Protein AF-A0A812ZFE6-F1 (afdb_monomer)

Foldseek 3Di:
DVVVVVVVVVVVVLVVQLVVLLVVLLLLLLVLLVVDAVSLQVLLVVLLVLLVVLVDSCNLQSLLSNLLSLLAPNHPCLLPCSSVVSNVVSCVVLPPVRSVVRYDQLVNSLVVNVVSPPRQLQSLLSSLLSCLQVPQDPVDDDPSSQVSQLSSLVRCCVVPVQDAAPQPRHGGDSNFRWHQFNVRDIHGPVSLVVCCPDPPNPVVCQADPVPRPRTNVVSVVVSNVSSVVVNVD

pLDDT: mean 81.56, std 12.81, range [35.5, 97.38]

Secondary structure (DSSP, 8-state):
-HHHHHHHHHHHHHHHHHHHHHHHHHHHHHHHHHH-HHHHHHHHHHHHHHHH-TTSTTHHHHHHHHHHHHTSTT-TTTT-SHHHHHHHHHHHHHHHHHHHTTSPPHHHHHHHHHHT----HHHHHHHHHHHHHHT--TTS--HHHHHHHHHHHHHHHHH-TT-B-TTT-PBP-TT--EEE-TTS-EEEHHHHHHHHHSTT-GGGTTS-TTT-S---HHHHHHHHHHHHHHTT-

Solvent-accessible surface area (backbone atoms only — not comparable to full-atom values): 12668 Å² total; per-residue (Å²): 112,68,69,61,51,53,51,50,52,53,52,52,50,52,52,51,53,29,50,53,46,37,53,50,52,52,52,52,52,56,52,29,68,73,76,38,62,76,50,44,38,53,49,52,54,51,28,50,58,43,31,73,41,63,88,46,75,38,12,52,25,26,26,44,50,31,43,50,45,53,68,38,82,72,31,84,58,80,59,56,58,63,36,58,52,52,39,49,56,50,35,71,71,49,36,69,67,55,36,68,77,47,41,61,51,65,65,60,51,51,50,53,50,61,74,62,53,93,65,60,41,43,57,41,27,35,48,30,50,42,44,47,45,75,56,53,50,91,89,52,80,47,75,64,41,51,56,30,32,36,50,22,19,46,41,40,40,73,78,41,72,88,38,50,22,87,80,81,65,47,63,76,46,57,83,37,54,57,40,43,41,88,76,66,53,59,33,41,49,66,55,50,48,56,53,62,71,36,96,73,28,76,89,43,74,28,34,34,91,86,77,61,45,79,23,62,45,50,51,54,50,52,51,55,49,50,19,66,57,66,44,74,111

Structure (mmCIF, N/CA/C/O backbone):
data_AF-A0A812ZFE6-F1
#
_entry.id   AF-A0A812ZFE6-F1
#
loop_
_atom_site.group_PDB
_atom_site.id
_atom_site.type_symbol
_atom_site.label_atom_id
_atom_site.label_alt_id
_atom_site.label_comp_id
_atom_site.label_asym_id
_atom_site.label_entity_id
_atom_site.label_seq_id
_atom_site.pdbx_PDB_ins_code
_atom_site.Cartn_x
_atom_site.Cartn_y
_atom_site.Cartn_z
_atom_site.occupancy
_atom_site.B_iso_or_equiv
_atom_site.auth_seq_id
_atom_site.auth_comp_id
_atom_site.auth_asym_id
_atom_site.auth_atom_id
_atom_site.pdbx_PDB_model_num
ATOM 1 N N . ALA A 1 1 ? -16.781 -10.440 43.363 1.00 89.75 1 ALA A N 1
ATOM 2 C CA . ALA A 1 1 ? -16.745 -11.269 42.132 1.00 89.75 1 ALA A CA 1
ATOM 3 C C . ALA A 1 1 ? -17.522 -10.651 40.955 1.00 89.75 1 ALA A C 1
ATOM 5 O O . ALA A 1 1 ? -16.945 -10.501 39.883 1.00 89.75 1 ALA A O 1
ATOM 6 N N . GLN A 1 2 ? -18.781 -10.230 41.139 1.00 93.75 2 GLN A N 1
ATOM 7 C CA . GLN A 1 2 ? -19.660 -9.716 40.069 1.00 93.75 2 GLN A CA 1
ATOM 8 C C . GLN A 1 2 ? -19.086 -8.526 39.271 1.00 93.75 2 GLN A C 1
ATOM 10 O O . GLN A 1 2 ? -19.084 -8.557 38.043 1.00 93.75 2 GLN A O 1
ATOM 15 N N . VAL A 1 3 ? -18.500 -7.524 39.941 1.00 93.88 3 VAL A N 1
ATOM 16 C CA . VAL A 1 3 ? -17.874 -6.358 39.274 1.00 93.88 3 VAL A CA 1
ATOM 17 C C . VAL A 1 3 ? -16.697 -6.769 38.375 1.00 93.88 3 VAL A C 1
ATOM 19 O O . VAL A 1 3 ? -16.533 -6.242 37.275 1.00 93.88 3 VAL A O 1
ATOM 22 N N . LEU A 1 4 ? -15.883 -7.741 38.804 1.00 92.62 4 LEU A N 1
ATOM 23 C CA . LEU A 1 4 ? -14.763 -8.253 38.004 1.00 92.62 4 LEU A CA 1
ATOM 24 C C . LEU A 1 4 ? -15.259 -9.020 36.771 1.00 92.62 4 LEU A C 1
ATOM 26 O O . LEU A 1 4 ? -14.698 -8.856 35.687 1.00 92.62 4 LEU A O 1
ATOM 30 N N . MET A 1 5 ? -16.331 -9.805 36.910 1.00 91.81 5 MET A N 1
ATOM 31 C CA . MET A 1 5 ? -16.961 -10.507 35.787 1.00 91.81 5 MET A CA 1
ATOM 32 C C . MET A 1 5 ? -17.551 -9.527 34.765 1.00 91.81 5 MET A C 1
ATOM 34 O O . MET A 1 5 ? -17.271 -9.653 33.574 1.00 91.81 5 MET A O 1
ATOM 38 N N . GLN A 1 6 ? -18.270 -8.495 35.216 1.00 93.12 6 GLN A N 1
ATOM 39 C CA . GLN A 1 6 ? -18.824 -7.455 34.339 1.00 93.12 6 GLN A CA 1
ATOM 40 C C . GLN A 1 6 ? -17.730 -6.680 33.587 1.00 93.12 6 GLN A C 1
ATOM 42 O O . GLN A 1 6 ? -17.861 -6.420 32.387 1.00 93.12 6 GLN A O 1
ATOM 47 N N . ARG A 1 7 ? -16.614 -6.355 34.258 1.00 94.19 7 ARG A N 1
ATOM 48 C CA . ARG A 1 7 ? -15.453 -5.708 33.621 1.00 94.19 7 ARG A CA 1
ATOM 49 C C . ARG A 1 7 ? -14.817 -6.599 32.552 1.00 94.19 7 ARG A C 1
ATOM 51 O O . ARG A 1 7 ? -14.551 -6.114 31.453 1.00 94.19 7 ARG A O 1
ATOM 58 N N . ARG A 1 8 ? -14.621 -7.893 32.836 1.00 94.06 8 ARG A N 1
ATOM 59 C CA . ARG A 1 8 ? -14.079 -8.865 31.867 1.00 94.06 8 ARG A CA 1
ATOM 60 C C . ARG A 1 8 ? -15.002 -9.041 30.660 1.00 94.06 8 ARG A C 1
ATOM 62 O O . ARG A 1 8 ? -14.530 -8.949 29.530 1.00 94.06 8 ARG A O 1
ATOM 69 N N . ALA A 1 9 ? -16.305 -9.208 30.884 1.00 92.00 9 ALA A N 1
ATOM 70 C CA . ALA A 1 9 ? -17.293 -9.322 29.810 1.00 92.00 9 ALA A CA 1
ATOM 71 C C . ALA A 1 9 ? -17.305 -8.072 28.913 1.00 92.00 9 ALA A C 1
ATOM 73 O O . ALA A 1 9 ? -17.241 -8.177 27.689 1.00 92.00 9 ALA A O 1
ATOM 74 N N . SER A 1 10 ? -17.272 -6.880 29.518 1.00 91.62 10 SER A N 1
ATOM 75 C CA . SER A 1 10 ? -17.211 -5.610 28.785 1.00 91.62 10 SER A CA 1
ATOM 76 C C . SER A 1 10 ? -15.937 -5.474 27.943 1.00 91.62 10 SER A C 1
ATOM 78 O O . SER A 1 10 ? -15.984 -4.986 26.814 1.00 91.62 10 SER A O 1
ATOM 80 N N . GLN A 1 11 ? -14.785 -5.905 28.467 1.00 90.19 11 GLN A N 1
ATOM 81 C CA . GLN A 1 11 ? -13.521 -5.897 27.725 1.00 90.19 11 GLN A CA 1
ATOM 82 C C . GLN A 1 11 ? -13.532 -6.886 26.555 1.00 90.19 11 GLN A C 1
ATOM 84 O O . GLN A 1 11 ? -13.097 -6.531 25.458 1.00 90.19 11 GLN A O 1
ATOM 89 N N . LEU A 1 12 ? -14.049 -8.099 26.767 1.00 91.94 12 LEU A N 1
ATOM 90 C CA . LEU A 1 12 ? -14.179 -9.114 25.720 1.00 91.94 12 LEU A CA 1
ATOM 91 C C . LEU A 1 12 ? -15.096 -8.639 24.593 1.00 91.94 12 LEU A C 1
ATOM 93 O O . LEU A 1 12 ? -14.707 -8.707 23.427 1.00 91.94 12 LEU A O 1
ATOM 97 N N . TRP A 1 13 ? -16.257 -8.078 24.936 1.00 91.75 13 TRP A N 1
ATOM 98 C CA . TRP A 1 13 ? -17.186 -7.520 23.956 1.00 91.75 13 TRP A CA 1
ATOM 99 C C . TRP A 1 13 ? -16.537 -6.399 23.138 1.00 91.75 13 TRP A C 1
ATOM 101 O O . TRP A 1 13 ? -16.587 -6.419 21.911 1.00 91.75 13 TRP A O 1
ATOM 111 N N . ARG A 1 14 ? -15.829 -5.462 23.789 1.00 87.81 14 ARG A N 1
ATOM 112 C CA . ARG A 1 14 ? -15.101 -4.394 23.080 1.00 87.81 14 ARG A CA 1
ATOM 113 C C . ARG A 1 14 ? -14.063 -4.952 22.106 1.00 87.81 14 ARG A C 1
ATOM 115 O O . ARG A 1 14 ? -13.984 -4.465 20.982 1.00 87.81 14 ARG A O 1
ATOM 122 N N . ARG A 1 15 ? -13.297 -5.974 22.507 1.00 89.31 15 ARG A N 1
ATOM 123 C CA . ARG A 1 15 ? -12.298 -6.627 21.642 1.00 89.31 15 ARG A CA 1
ATOM 124 C C . ARG A 1 15 ? -12.946 -7.326 20.445 1.00 89.31 15 ARG A C 1
ATOM 126 O O . ARG A 1 15 ? -12.450 -7.198 19.329 1.00 89.31 15 ARG A O 1
ATOM 133 N N . GLN A 1 16 ? -14.060 -8.026 20.652 1.00 91.06 16 GLN A N 1
ATOM 134 C CA . GLN A 1 16 ? -14.795 -8.676 19.563 1.00 91.06 16 GLN A CA 1
ATOM 135 C C . GLN A 1 16 ? -15.385 -7.656 18.585 1.00 91.06 16 GLN A C 1
ATOM 137 O O . GLN A 1 16 ? -15.220 -7.812 17.377 1.00 91.06 16 GLN A O 1
ATOM 142 N N . SER A 1 17 ? -16.006 -6.587 19.089 1.00 88.69 17 SER A N 1
ATOM 143 C CA . SER A 1 17 ? -16.540 -5.503 18.257 1.00 88.69 17 SER A CA 1
ATOM 144 C C . SER A 1 17 ? -15.440 -4.818 17.442 1.00 88.69 17 SER A C 1
ATOM 146 O O . SER A 1 17 ? -15.608 -4.612 16.242 1.00 88.69 17 SER A O 1
ATOM 148 N N . GLN A 1 18 ? -14.280 -4.548 18.054 1.00 88.19 18 GLN A N 1
ATOM 149 C CA . GLN A 1 18 ? -13.100 -4.022 17.357 1.00 88.19 18 GLN A CA 1
ATOM 150 C C . GLN A 1 18 ? -12.630 -4.952 16.240 1.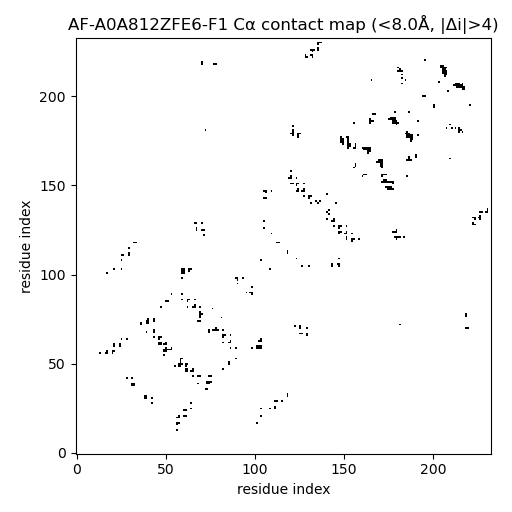00 88.19 18 GLN A C 1
ATOM 152 O O . GLN A 1 18 ? -12.390 -4.501 15.121 1.00 88.19 18 GLN A O 1
ATOM 157 N N . ARG A 1 19 ? -12.521 -6.253 16.528 1.00 90.75 19 ARG A N 1
ATOM 158 C CA . ARG A 1 19 ? -12.090 -7.254 15.550 1.00 90.75 19 ARG A CA 1
ATOM 159 C C . ARG A 1 19 ? -13.042 -7.322 14.356 1.00 90.75 19 ARG A C 1
ATOM 161 O O . ARG A 1 19 ? -12.576 -7.239 13.226 1.00 90.75 19 ARG A O 1
ATOM 168 N N . ARG A 1 20 ? -14.355 -7.396 14.600 1.00 91.06 20 ARG A N 1
ATOM 169 C CA . ARG A 1 20 ? -15.373 -7.435 13.536 1.00 91.06 20 ARG A CA 1
ATOM 170 C C . ARG A 1 20 ? -15.339 -6.183 12.666 1.00 91.06 20 ARG A C 1
ATOM 172 O O . ARG A 1 20 ? -15.368 -6.287 11.446 1.00 91.06 20 ARG A O 1
ATOM 179 N N . ALA A 1 21 ? -15.230 -5.006 13.280 1.00 89.50 21 ALA A N 1
ATOM 180 C CA . ALA A 1 21 ? -15.163 -3.756 12.532 1.00 89.50 21 ALA A CA 1
ATOM 181 C C . ALA A 1 21 ? -13.873 -3.653 11.696 1.00 89.50 21 ALA A C 1
ATOM 183 O O . ALA A 1 21 ? -13.922 -3.253 10.535 1.00 89.50 21 ALA A O 1
ATOM 184 N N . LYS A 1 22 ? -12.730 -4.094 12.243 1.00 91.75 22 LYS A N 1
ATOM 185 C CA . LYS A 1 22 ? -11.466 -4.213 11.498 1.00 91.75 22 LYS A CA 1
ATOM 186 C C . LYS A 1 22 ? -11.610 -5.162 10.302 1.00 91.75 22 LYS A C 1
ATOM 188 O O . LYS A 1 22 ? -11.223 -4.799 9.197 1.00 91.75 22 LYS A O 1
ATOM 193 N N . GLU A 1 23 ? -12.163 -6.356 10.508 1.00 91.75 23 GLU A N 1
ATOM 194 C CA . GLU A 1 23 ? -12.368 -7.356 9.449 1.00 91.75 23 GLU A CA 1
ATOM 195 C C . GLU A 1 23 ? -13.305 -6.842 8.346 1.00 91.75 23 GLU A C 1
ATOM 197 O O . GLU A 1 23 ? -13.012 -7.021 7.162 1.00 91.75 23 GLU A O 1
ATOM 202 N N . HIS A 1 24 ? -14.381 -6.144 8.720 1.00 92.44 24 HIS A N 1
ATOM 203 C CA . HIS A 1 24 ? -15.303 -5.516 7.778 1.00 92.44 24 HIS A CA 1
ATOM 204 C C . HIS A 1 24 ? -14.604 -4.462 6.909 1.00 92.44 24 HIS A C 1
ATOM 206 O O . HIS A 1 24 ? -14.668 -4.542 5.683 1.00 92.44 24 HIS A O 1
ATOM 212 N N . LEU A 1 25 ? -13.873 -3.526 7.525 1.00 92.25 25 LEU A N 1
ATOM 213 C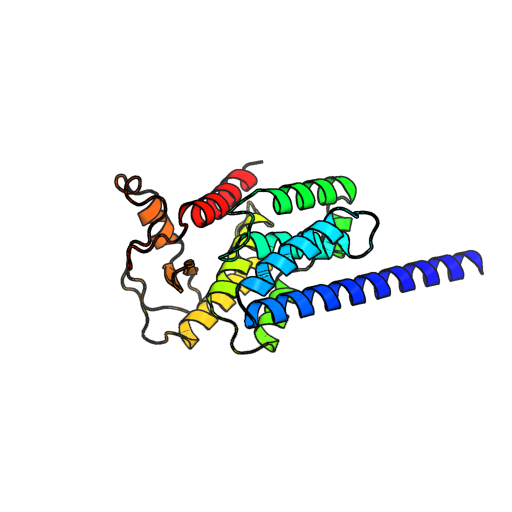 CA . LEU A 1 25 ? -13.165 -2.471 6.795 1.00 92.25 25 LEU A CA 1
ATOM 214 C C . LEU A 1 25 ? -12.086 -3.024 5.858 1.00 92.25 25 LEU A C 1
ATOM 216 O O . LEU A 1 25 ? -11.945 -2.546 4.736 1.00 92.25 25 LEU A O 1
ATOM 220 N N . VAL A 1 26 ? -11.338 -4.043 6.290 1.00 90.44 26 VAL A N 1
ATOM 221 C CA . VAL A 1 26 ? -10.331 -4.697 5.439 1.00 90.44 26 VAL A CA 1
ATOM 222 C C . VAL A 1 26 ? -10.993 -5.390 4.248 1.00 90.44 26 VAL A C 1
ATOM 224 O O . VAL A 1 26 ? -10.520 -5.250 3.124 1.00 90.44 26 VAL A O 1
ATOM 227 N N . SER A 1 27 ? -12.103 -6.097 4.469 1.00 90.31 27 SER A N 1
ATOM 228 C CA . SER A 1 27 ? -12.833 -6.773 3.389 1.00 90.31 27 SER A CA 1
ATOM 229 C C . SER A 1 27 ? -13.384 -5.766 2.380 1.00 90.31 27 SER A C 1
ATOM 231 O O . SER A 1 27 ? -13.224 -5.952 1.175 1.00 90.31 27 SER A O 1
ATOM 233 N N . ARG A 1 28 ? -13.958 -4.657 2.870 1.00 90.19 28 ARG A N 1
ATOM 234 C CA . ARG A 1 28 ? -14.434 -3.554 2.027 1.00 90.19 28 ARG A CA 1
ATOM 235 C C . ARG A 1 28 ? -13.295 -2.935 1.220 1.00 90.19 28 ARG A C 1
ATOM 237 O O . ARG A 1 28 ? -13.440 -2.781 0.014 1.00 90.19 28 ARG A O 1
ATOM 244 N N . TYR A 1 29 ? -12.159 -2.658 1.862 1.00 88.75 29 TYR A N 1
ATOM 245 C CA . TYR A 1 29 ? -10.961 -2.136 1.203 1.00 88.75 29 TYR A CA 1
ATOM 246 C C . TYR A 1 29 ? -10.525 -3.041 0.044 1.00 88.75 29 TYR A C 1
ATOM 248 O O . TYR A 1 29 ? -10.383 -2.569 -1.080 1.00 88.75 29 TYR A O 1
ATOM 256 N N . VAL A 1 30 ? -10.379 -4.348 0.287 1.00 87.69 30 VAL A N 1
ATOM 257 C CA . VAL A 1 30 ? -9.955 -5.317 -0.738 1.00 87.69 30 VAL A CA 1
ATOM 258 C C . VAL A 1 30 ? -10.965 -5.422 -1.884 1.00 87.69 30 VAL A C 1
ATOM 260 O O . VAL A 1 30 ? -10.552 -5.447 -3.041 1.00 87.69 30 VAL A O 1
ATOM 263 N N . ALA A 1 31 ? -12.269 -5.433 -1.591 1.00 87.88 31 ALA A N 1
ATOM 264 C CA . ALA A 1 31 ? -13.310 -5.430 -2.621 1.00 87.88 31 ALA A CA 1
ATOM 265 C C . ALA A 1 31 ? -13.216 -4.181 -3.514 1.00 87.88 31 ALA A C 1
ATOM 267 O O . ALA A 1 31 ? -13.170 -4.289 -4.737 1.00 87.88 31 ALA A O 1
ATOM 268 N N . THR A 1 32 ? -13.052 -3.002 -2.910 1.00 86.38 32 THR A N 1
ATOM 269 C CA . THR A 1 32 ? -12.855 -1.744 -3.639 1.00 86.38 32 THR A CA 1
ATOM 270 C C . THR A 1 32 ? -11.625 -1.773 -4.553 1.00 86.38 32 THR A C 1
ATOM 272 O O . THR A 1 32 ? -11.685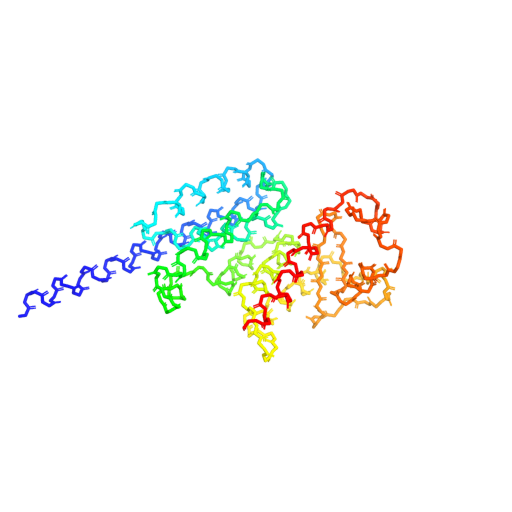 -1.249 -5.667 1.00 86.38 32 THR A O 1
ATOM 275 N N . LEU A 1 33 ? -10.522 -2.413 -4.141 1.00 82.25 33 LEU A N 1
ATOM 276 C CA . LEU A 1 33 ? -9.337 -2.542 -5.002 1.00 82.25 33 LEU A CA 1
ATOM 277 C C . LEU A 1 33 ? -9.615 -3.328 -6.290 1.00 82.25 33 LEU A C 1
ATOM 279 O O . LEU A 1 33 ? -8.973 -3.050 -7.307 1.00 82.25 33 LEU A O 1
ATOM 283 N N . LYS A 1 34 ? -10.551 -4.285 -6.250 1.00 81.56 34 LYS A N 1
ATOM 284 C CA . LYS A 1 34 ? -10.986 -5.046 -7.429 1.00 81.56 34 LYS A CA 1
ATOM 285 C C . LYS A 1 34 ? -11.885 -4.217 -8.347 1.00 81.56 34 LYS A C 1
ATOM 287 O O . LYS A 1 34 ? -11.746 -4.294 -9.560 1.00 81.56 34 LYS A O 1
ATOM 292 N N . GLU A 1 35 ? -12.771 -3.410 -7.768 1.00 81.81 35 GLU A N 1
ATOM 293 C CA . GLU A 1 35 ? -13.796 -2.645 -8.495 1.00 81.81 35 GLU A CA 1
ATOM 294 C C . GLU A 1 35 ? -13.246 -1.422 -9.265 1.00 81.81 35 GLU A C 1
ATOM 296 O O . GLU A 1 35 ? -13.808 -1.041 -10.290 1.00 81.81 35 GLU A O 1
ATOM 301 N N . GLY A 1 36 ? -12.142 -0.797 -8.825 1.00 71.19 36 GLY A N 1
ATOM 302 C CA . GLY A 1 36 ? -11.469 0.283 -9.571 1.00 71.19 36 GLY A CA 1
ATOM 303 C C . GLY A 1 36 ? -11.645 1.706 -9.011 1.00 71.19 36 GLY A C 1
ATOM 304 O O . GLY A 1 36 ? -11.631 1.922 -7.809 1.00 71.19 36 GLY A O 1
ATOM 305 N N . ARG A 1 37 ? -11.662 2.738 -9.875 1.00 60.69 37 ARG A N 1
ATOM 306 C CA . ARG A 1 37 ? -11.432 4.148 -9.461 1.00 60.69 37 ARG A CA 1
ATOM 307 C C . ARG A 1 37 ? -12.562 4.855 -8.687 1.00 60.69 37 ARG A C 1
ATOM 309 O O . ARG A 1 37 ? -12.216 5.512 -7.705 1.00 60.69 37 ARG A O 1
ATOM 316 N N . PRO A 1 38 ? -13.851 4.826 -9.087 1.00 62.16 38 PRO A N 1
ATOM 317 C CA . PRO A 1 38 ? -14.882 5.573 -8.355 1.00 62.16 38 PRO A CA 1
ATOM 318 C C . PRO A 1 38 ? -15.010 5.084 -6.905 1.00 62.16 38 PRO A C 1
ATOM 320 O O . PRO A 1 38 ? -15.080 5.895 -5.981 1.00 62.16 38 PRO A O 1
ATOM 323 N N . SER A 1 39 ? -14.868 3.775 -6.697 1.00 77.69 39 SER A N 1
ATOM 324 C CA . SER A 1 39 ? -14.931 3.144 -5.383 1.00 77.69 39 SER A CA 1
ATOM 325 C C . SER A 1 39 ? -13.757 3.528 -4.467 1.00 77.69 39 SER A C 1
ATOM 327 O O . SER A 1 39 ? -13.954 3.668 -3.261 1.00 77.69 39 SER A O 1
ATOM 329 N N . VAL A 1 40 ? -12.552 3.803 -4.993 1.00 80.62 40 VAL A N 1
ATOM 330 C CA . VAL A 1 40 ? -11.406 4.258 -4.169 1.00 80.62 40 VAL A CA 1
ATOM 331 C C . VAL A 1 40 ? -11.650 5.640 -3.556 1.00 80.62 40 VAL A C 1
ATOM 333 O O . VAL A 1 40 ? -11.301 5.866 -2.397 1.00 80.62 40 VAL A O 1
ATOM 336 N N . ARG A 1 41 ? -12.259 6.578 -4.293 1.00 82.06 41 ARG A N 1
ATOM 337 C CA . ARG A 1 41 ? -12.554 7.923 -3.765 1.00 82.06 41 ARG A CA 1
ATOM 338 C C . ARG A 1 41 ? -13.579 7.863 -2.634 1.00 82.06 41 ARG A C 1
ATOM 340 O O . ARG A 1 41 ? -13.396 8.525 -1.611 1.00 82.06 41 ARG A O 1
ATOM 347 N N . GLU A 1 42 ? -14.631 7.074 -2.823 1.00 87.44 42 GLU A N 1
ATOM 348 C CA . GLU A 1 42 ? -15.674 6.844 -1.819 1.00 87.44 42 GLU A CA 1
ATOM 349 C C . GLU A 1 42 ? -15.097 6.185 -0.567 1.00 87.44 42 GLU A C 1
ATOM 351 O O . GLU A 1 42 ? -15.313 6.675 0.541 1.00 87.44 42 GLU A O 1
ATOM 356 N N . LEU A 1 43 ? -14.266 5.155 -0.747 1.00 88.12 43 LEU A N 1
ATOM 357 C CA . LEU A 1 43 ? -13.560 4.486 0.340 1.00 88.12 43 LEU A CA 1
ATOM 358 C C . LEU A 1 43 ? -12.671 5.457 1.129 1.00 88.12 43 LEU A C 1
ATOM 360 O O . LEU A 1 43 ? -12.710 5.469 2.355 1.00 88.12 43 LEU A O 1
ATOM 364 N N . VAL A 1 44 ? -11.894 6.312 0.458 1.00 87.00 44 VAL A N 1
ATOM 365 C CA . VAL A 1 44 ? -11.060 7.323 1.136 1.00 87.00 44 VAL A CA 1
ATOM 366 C C . VAL A 1 44 ? -11.916 8.289 1.961 1.00 87.00 44 VAL A C 1
ATOM 368 O O . VAL A 1 44 ? -11.556 8.609 3.100 1.00 87.00 44 VAL A O 1
ATOM 371 N N . ALA A 1 45 ? -13.055 8.739 1.426 1.00 89.00 45 ALA A N 1
ATOM 372 C CA . ALA A 1 45 ? -13.978 9.617 2.144 1.00 89.00 45 ALA A CA 1
ATOM 373 C C . ALA A 1 45 ? -14.595 8.920 3.371 1.00 89.00 45 ALA A C 1
ATOM 375 O O . ALA A 1 45 ? -14.643 9.505 4.459 1.00 89.00 45 ALA A O 1
ATOM 376 N N . GLU A 1 46 ? -14.997 7.657 3.225 1.00 91.94 46 GLU A N 1
ATOM 377 C CA . GLU A 1 46 ? -15.526 6.823 4.305 1.00 91.94 46 GLU A CA 1
ATOM 378 C C . GLU A 1 46 ? -14.485 6.617 5.416 1.00 91.94 46 GLU A C 1
ATOM 380 O O . GLU A 1 46 ? -14.735 6.957 6.577 1.00 91.94 46 GLU A O 1
ATOM 385 N N . LEU A 1 47 ? -13.287 6.137 5.065 1.00 91.44 47 LEU A N 1
ATOM 386 C CA . LEU A 1 47 ? -12.191 5.901 6.007 1.00 91.44 47 LEU A CA 1
ATOM 387 C C . LEU A 1 47 ? -11.807 7.183 6.749 1.00 91.44 47 LEU A C 1
ATOM 389 O O . LEU A 1 47 ? -11.599 7.157 7.961 1.00 91.44 47 LEU A O 1
ATOM 393 N N . THR A 1 48 ? -11.784 8.320 6.049 1.00 90.94 48 THR A N 1
ATOM 394 C CA . THR A 1 48 ? -11.545 9.637 6.653 1.00 90.94 48 THR A CA 1
ATOM 395 C C . THR A 1 48 ? -12.624 9.995 7.677 1.00 90.94 48 THR A C 1
ATOM 397 O O . THR A 1 48 ? -12.311 10.456 8.778 1.00 90.94 48 THR A O 1
ATOM 400 N N . SER A 1 49 ? -13.897 9.780 7.338 1.00 93.62 49 SER A N 1
ATOM 401 C CA . SER A 1 49 ? -15.029 10.038 8.235 1.00 93.62 49 SER A CA 1
ATOM 402 C C . SER A 1 49 ? -14.951 9.182 9.504 1.00 93.62 49 SER A C 1
ATOM 404 O O . SER A 1 49 ? -15.133 9.692 10.614 1.00 93.62 49 SER A O 1
ATOM 406 N N . ILE A 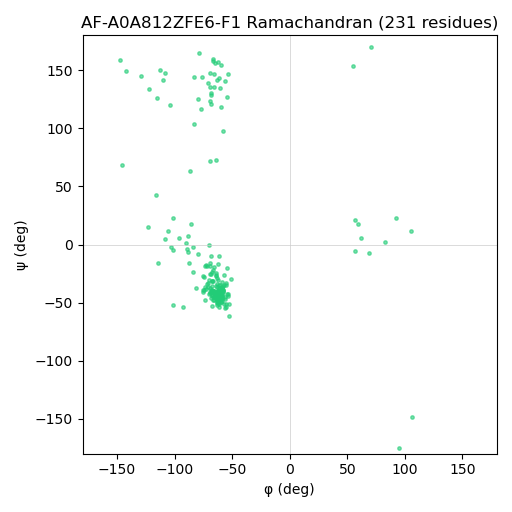1 50 ? -14.608 7.897 9.364 1.00 92.94 50 ILE A N 1
ATOM 407 C CA . ILE A 1 50 ? -14.433 6.971 10.491 1.00 92.94 50 ILE A CA 1
ATOM 408 C C . ILE A 1 50 ? -13.230 7.380 11.350 1.00 92.94 50 ILE A C 1
ATOM 410 O O . ILE A 1 50 ? -13.364 7.504 12.568 1.00 92.94 50 ILE A O 1
ATOM 414 N N . ALA A 1 51 ? -12.082 7.656 10.726 1.00 89.94 51 ALA A N 1
ATOM 415 C CA . ALA A 1 51 ? -10.843 8.048 11.395 1.00 89.94 51 ALA A CA 1
ATOM 416 C C . ALA A 1 51 ? -10.997 9.316 12.251 1.00 89.94 51 ALA A C 1
ATOM 418 O O . ALA A 1 51 ? -10.509 9.369 13.382 1.00 89.94 51 ALA A O 1
ATOM 419 N N . ARG A 1 52 ? -11.730 10.326 11.756 1.00 91.81 52 ARG A N 1
ATOM 420 C CA . ARG A 1 52 ? -12.002 11.573 12.499 1.00 91.81 52 ARG A CA 1
ATOM 421 C C . ARG A 1 52 ? -12.827 11.340 13.767 1.00 91.81 52 ARG A C 1
ATOM 423 O O . ARG A 1 52 ? -12.700 12.082 14.741 1.00 91.81 52 ARG A O 1
ATOM 430 N N . ARG A 1 53 ? -13.642 10.285 13.802 1.00 92.81 53 ARG A N 1
ATOM 431 C CA . ARG A 1 53 ? -14.425 9.888 14.979 1.00 92.81 53 ARG A CA 1
ATOM 432 C C . ARG A 1 53 ? -13.593 8.977 15.885 1.00 92.81 53 ARG A C 1
ATOM 434 O O . ARG A 1 53 ? -13.967 7.838 16.139 1.00 92.81 53 ARG A O 1
ATOM 441 N N . TRP A 1 54 ? -12.491 9.495 16.427 1.00 85.62 54 TRP A N 1
ATOM 442 C CA . TRP A 1 54 ? -11.474 8.740 17.186 1.00 85.62 54 TRP A CA 1
ATOM 443 C C . TRP A 1 54 ? -11.992 7.922 18.386 1.00 85.62 54 TRP A C 1
ATOM 445 O O . TRP A 1 54 ? -11.313 7.003 18.840 1.00 85.62 54 TRP A O 1
ATOM 455 N N . LYS A 1 55 ? -13.183 8.234 18.921 1.00 88.31 55 LYS A N 1
ATOM 456 C CA . LYS A 1 55 ? -13.846 7.438 19.973 1.00 88.31 55 LYS A CA 1
ATOM 457 C C . LYS A 1 55 ? -14.398 6.105 19.458 1.00 88.31 55 LYS A C 1
ATOM 459 O O . LYS A 1 55 ? -14.694 5.224 20.265 1.00 88.31 55 LYS A O 1
ATOM 464 N N . ARG A 1 56 ? -14.576 5.954 18.142 1.00 86.12 56 ARG A N 1
ATOM 465 C CA . ARG A 1 56 ? -15.041 4.705 17.548 1.00 86.12 56 ARG A CA 1
ATOM 466 C C . ARG A 1 56 ? -13.970 3.631 17.663 1.00 86.12 56 ARG A C 1
ATOM 468 O O . ARG A 1 56 ? -12.770 3.887 17.595 1.00 86.12 56 ARG A O 1
ATOM 475 N N . CYS A 1 57 ? -14.432 2.399 17.806 1.00 86.50 57 CYS A N 1
ATOM 476 C CA . CYS A 1 57 ? -13.567 1.245 17.988 1.00 86.50 57 CYS A CA 1
ATOM 477 C C . CYS A 1 57 ? -12.744 0.888 16.731 1.00 86.50 57 CYS A C 1
ATOM 479 O O . CYS A 1 57 ? -11.717 0.226 16.844 1.00 86.50 57 CYS A O 1
ATOM 481 N N . ASP A 1 58 ? -13.157 1.385 15.565 1.00 91.38 58 ASP A N 1
ATOM 482 C CA . ASP A 1 58 ? -12.595 1.126 14.239 1.00 91.38 58 ASP A CA 1
ATOM 483 C C . ASP A 1 58 ? -11.732 2.272 13.687 1.00 91.38 58 ASP A C 1
ATOM 485 O O . ASP A 1 58 ? -11.119 2.114 12.634 1.00 91.38 58 ASP A O 1
ATOM 489 N N . ALA A 1 59 ? -11.607 3.395 14.404 1.00 90.75 59 ALA A N 1
ATOM 490 C CA . ALA A 1 59 ? -10.853 4.563 13.939 1.00 90.75 59 ALA A CA 1
ATOM 491 C C . ALA A 1 59 ? -9.381 4.240 13.619 1.00 90.75 59 ALA A C 1
ATOM 493 O O . ALA A 1 59 ? -8.846 4.709 12.618 1.00 90.75 59 ALA A O 1
ATOM 494 N N . VAL A 1 60 ? -8.733 3.389 14.425 1.00 88.75 60 VAL A N 1
ATOM 495 C CA . VAL A 1 60 ? -7.336 2.970 14.200 1.00 88.75 60 VAL A CA 1
ATOM 496 C C . VAL A 1 60 ? -7.205 2.109 12.944 1.00 88.75 60 VAL A C 1
ATOM 498 O O . VAL A 1 60 ? -6.265 2.282 12.164 1.00 88.75 60 VAL A O 1
ATOM 501 N N . ALA A 1 61 ? -8.158 1.201 12.724 1.00 90.31 61 ALA A N 1
ATOM 502 C CA . ALA A 1 61 ? -8.184 0.379 11.524 1.00 90.31 61 ALA A CA 1
ATOM 503 C C . ALA A 1 61 ? -8.408 1.255 10.285 1.00 90.31 61 ALA A C 1
ATOM 505 O O . ALA A 1 61 ? -7.649 1.149 9.326 1.00 90.31 61 ALA A O 1
ATOM 506 N N . ALA A 1 62 ? -9.362 2.188 10.346 1.00 90.56 62 ALA A N 1
ATOM 507 C CA . ALA A 1 62 ? -9.625 3.128 9.265 1.00 90.56 62 ALA A CA 1
ATOM 508 C C . ALA A 1 62 ? -8.403 3.999 8.937 1.00 90.56 62 ALA A C 1
ATOM 510 O O . ALA A 1 62 ? -8.043 4.126 7.773 1.00 90.56 62 ALA A O 1
ATOM 511 N N . CYS A 1 63 ? -7.705 4.517 9.951 1.00 87.50 63 CYS A N 1
ATOM 512 C CA . CYS A 1 63 ? -6.441 5.234 9.774 1.00 87.50 63 CYS A CA 1
ATOM 513 C C . CYS A 1 63 ? -5.359 4.375 9.109 1.00 87.50 63 CYS A C 1
ATOM 515 O O . CYS A 1 63 ? -4.687 4.839 8.191 1.00 87.50 63 CYS A O 1
ATOM 517 N N . SER A 1 64 ? -5.221 3.114 9.528 1.00 86.94 64 SER A N 1
ATOM 518 C CA . SER A 1 64 ? -4.265 2.180 8.916 1.00 86.94 64 SER A CA 1
ATOM 519 C C . SER A 1 64 ? -4.557 1.989 7.424 1.00 86.94 64 SER A C 1
ATOM 521 O O . SER A 1 64 ? -3.650 2.049 6.602 1.00 86.94 64 SER A O 1
ATOM 523 N N . LEU A 1 65 ? -5.832 1.814 7.067 1.00 87.50 65 LEU A N 1
ATOM 524 C CA . LEU A 1 65 ? -6.271 1.652 5.679 1.00 87.50 65 LEU A CA 1
ATOM 525 C C . LEU A 1 65 ? -6.165 2.942 4.865 1.00 87.50 65 LEU A C 1
ATOM 527 O O . LEU A 1 65 ? -5.874 2.892 3.671 1.00 87.50 65 LEU A O 1
ATOM 531 N N . LEU A 1 66 ? -6.371 4.099 5.4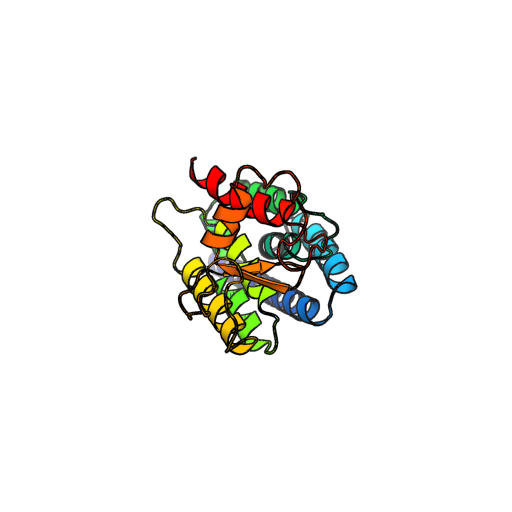93 1.00 85.19 66 LEU A N 1
ATOM 532 C CA . LEU A 1 66 ? -6.240 5.397 4.841 1.00 85.19 66 LEU A CA 1
ATOM 533 C C . LEU A 1 66 ? -4.799 5.617 4.363 1.00 85.19 66 LEU A C 1
ATOM 535 O O . LEU A 1 66 ? -4.605 6.002 3.214 1.00 85.19 66 LEU A O 1
ATOM 539 N N . LEU A 1 67 ? -3.799 5.241 5.172 1.00 80.19 67 LEU A N 1
ATOM 540 C CA . LEU A 1 67 ? -2.389 5.259 4.753 1.00 80.19 67 LEU A CA 1
ATOM 541 C C . LEU A 1 67 ? -2.130 4.400 3.508 1.00 80.19 67 LEU A C 1
ATOM 543 O O . LEU A 1 67 ? -1.335 4.776 2.647 1.00 80.19 67 LEU A O 1
ATOM 547 N N . TYR A 1 68 ? -2.772 3.232 3.406 1.00 80.62 68 TYR A N 1
ATOM 548 C CA . TYR A 1 68 ? -2.652 2.380 2.219 1.00 80.62 68 TYR A CA 1
ATOM 549 C C . TYR A 1 68 ? -3.385 2.983 1.014 1.00 80.62 68 TYR A C 1
ATOM 551 O O . TYR A 1 68 ? -2.932 2.846 -0.118 1.00 80.62 68 TYR A O 1
ATOM 559 N N . SER A 1 69 ? -4.508 3.666 1.253 1.00 78.62 69 SER A N 1
ATOM 560 C CA . SER A 1 69 ? -5.360 4.261 0.216 1.00 78.62 69 SER A CA 1
ATOM 561 C C . SER A 1 69 ? -4.739 5.495 -0.436 1.00 78.62 69 SER A C 1
ATOM 563 O O . SER A 1 69 ? -4.868 5.681 -1.642 1.00 78.62 69 SER A O 1
ATOM 565 N N . GLU A 1 70 ? -4.049 6.340 0.332 1.00 72.38 70 GLU A N 1
ATOM 566 C CA . GLU A 1 70 ? -3.454 7.587 -0.176 1.00 72.38 70 GLU A CA 1
ATOM 567 C C . GLU A 1 70 ? -2.357 7.352 -1.219 1.00 72.38 70 GLU A C 1
ATOM 569 O O . GLU A 1 70 ? -2.105 8.207 -2.068 1.00 72.38 70 GLU A O 1
ATOM 574 N N . ALA A 1 71 ? -1.734 6.176 -1.184 1.00 67.06 71 ALA A N 1
ATOM 575 C CA . ALA A 1 71 ? -0.741 5.753 -2.158 1.00 67.06 71 ALA A CA 1
ATOM 576 C C . ALA A 1 71 ? -1.357 5.137 -3.435 1.00 67.06 71 ALA A C 1
ATOM 578 O O . ALA A 1 71 ? -0.617 4.789 -4.361 1.00 67.06 71 ALA A O 1
ATOM 579 N N . LEU A 1 72 ? -2.690 5.009 -3.518 1.00 70.31 72 LEU A N 1
ATOM 580 C CA . LEU A 1 72 ? -3.384 4.476 -4.692 1.00 70.31 72 LEU A CA 1
ATOM 581 C C . LEU A 1 72 ? -3.610 5.543 -5.781 1.00 70.31 72 LEU A C 1
ATOM 583 O O . LEU A 1 72 ? -3.926 6.699 -5.480 1.00 70.31 72 LEU A O 1
ATOM 587 N N . PRO A 1 73 ? -3.529 5.167 -7.073 1.00 61.59 73 PRO A N 1
ATOM 588 C CA . PRO A 1 73 ? -3.897 6.051 -8.176 1.00 61.59 73 PRO A CA 1
ATOM 589 C C . PRO A 1 73 ? -5.366 6.483 -8.099 1.00 61.59 73 PRO A C 1
ATOM 591 O O . PRO A 1 73 ? -6.251 5.651 -7.914 1.00 61.59 73 PRO A O 1
ATOM 594 N N . GLY A 1 74 ? -5.634 7.773 -8.310 1.00 61.81 74 GLY A N 1
ATOM 595 C CA . GLY A 1 74 ? -6.994 8.320 -8.252 1.00 61.81 74 GLY A CA 1
ATOM 596 C C . GLY A 1 74 ? -7.480 8.655 -6.841 1.00 61.81 74 GLY A C 1
ATOM 597 O O . GLY A 1 74 ? -8.603 9.135 -6.704 1.00 61.81 74 GLY A O 1
ATOM 598 N N . SER A 1 75 ? -6.643 8.469 -5.810 1.00 64.81 75 SER A N 1
ATOM 599 C CA . SER A 1 75 ? -6.923 9.051 -4.499 1.00 64.81 75 SER A CA 1
ATOM 600 C C . SER A 1 75 ? -7.132 10.567 -4.652 1.00 64.81 75 SER A C 1
ATOM 602 O O . SER A 1 75 ? -6.256 11.243 -5.210 1.00 64.81 75 SER A O 1
ATOM 604 N N . PRO A 1 76 ? -8.250 11.129 -4.149 1.00 61.50 76 PRO A N 1
ATOM 605 C CA . PRO A 1 76 ? -8.543 12.560 -4.259 1.00 61.50 76 PRO A CA 1
ATOM 606 C C . PRO A 1 76 ? -7.495 13.418 -3.546 1.00 61.50 76 PRO A C 1
ATOM 608 O O . PRO A 1 76 ? -7.398 14.614 -3.793 1.00 61.50 76 PRO A O 1
ATOM 611 N N . THR A 1 77 ? -6.702 12.808 -2.663 1.00 60.06 77 THR A N 1
ATOM 612 C CA . THR A 1 77 ? -5.682 13.502 -1.891 1.00 60.06 77 THR A CA 1
ATOM 613 C C . THR A 1 77 ? -4.464 13.894 -2.724 1.00 60.06 77 THR A C 1
ATOM 615 O O . THR A 1 77 ? -3.722 14.764 -2.289 1.00 60.06 77 THR A O 1
ATOM 618 N N . GLY A 1 78 ? -4.214 13.302 -3.902 1.00 56.66 78 GLY A N 1
ATOM 619 C CA . GLY A 1 78 ? -3.078 13.693 -4.757 1.00 56.66 78 GLY A CA 1
ATOM 620 C C . GLY A 1 78 ? -1.699 13.615 -4.070 1.00 56.66 78 GLY A C 1
ATOM 621 O O . GLY A 1 78 ? -0.749 14.274 -4.498 1.00 56.66 78 GLY A O 1
ATOM 622 N N . GLY A 1 79 ? -1.585 12.833 -2.990 1.00 56.56 79 GLY A N 1
ATOM 623 C CA . GLY A 1 79 ? -0.432 12.835 -2.085 1.00 56.56 79 GLY A CA 1
ATOM 624 C C . GLY A 1 79 ? -0.549 13.776 -0.876 1.00 56.56 79 GLY A C 1
ATOM 625 O O . GLY A 1 79 ? 0.489 14.170 -0.337 1.00 56.56 79 GLY A O 1
ATOM 626 N N . SER A 1 80 ? -1.765 14.153 -0.455 1.00 63.50 80 SER A N 1
ATOM 627 C CA . SER A 1 80 ? -1.997 14.856 0.815 1.00 63.50 80 SER A CA 1
ATOM 628 C C . SER A 1 80 ? -1.510 14.015 1.998 1.00 63.50 80 SER A C 1
ATOM 630 O O . SER A 1 80 ? -1.390 12.794 1.920 1.00 63.50 80 SER A O 1
ATOM 632 N N . THR A 1 81 ? -1.172 14.701 3.084 1.00 68.25 81 THR A N 1
ATOM 633 C CA . THR A 1 81 ? -0.658 14.136 4.336 1.00 68.25 81 THR A CA 1
ATOM 634 C C . THR A 1 81 ? -1.759 13.745 5.310 1.00 68.25 81 THR A C 1
ATOM 636 O O . THR A 1 81 ? -1.456 13.381 6.442 1.00 68.25 81 THR A O 1
ATOM 639 N N . GLN A 1 82 ? -3.025 13.803 4.906 1.00 77.88 82 GLN A N 1
ATOM 640 C CA . GLN A 1 82 ? -4.137 13.737 5.844 1.00 77.88 82 GLN A CA 1
ATOM 641 C C . GLN A 1 82 ? -4.183 12.405 6.613 1.00 77.88 82 GLN A C 1
ATOM 643 O O . GLN A 1 82 ? -4.394 12.392 7.826 1.00 77.88 82 GLN A O 1
ATOM 648 N N . GLY A 1 83 ? -3.956 11.277 5.943 1.00 76.12 83 GLY A N 1
ATOM 649 C CA . GLY A 1 83 ? -3.877 9.959 6.561 1.00 76.12 83 GLY A CA 1
ATOM 650 C C . GLY A 1 83 ? -2.663 9.814 7.469 1.00 76.12 83 GLY A C 1
ATOM 651 O O . GLY A 1 83 ? -2.788 9.266 8.566 1.00 76.12 83 GLY A O 1
ATOM 652 N N . ALA A 1 84 ? -1.513 10.358 7.066 1.00 75.31 84 ALA A N 1
ATOM 653 C CA . ALA A 1 84 ? -0.309 10.413 7.897 1.00 75.31 84 ALA A CA 1
ATOM 654 C C . ALA A 1 84 ? -0.520 11.241 9.176 1.00 75.31 84 ALA A C 1
ATOM 656 O O . ALA A 1 84 ? -0.198 10.771 10.268 1.00 75.31 84 ALA A O 1
ATOM 657 N N . GLU A 1 85 ? -1.129 12.419 9.060 1.00 83.25 85 GLU A N 1
ATOM 658 C CA . GLU A 1 85 ? -1.450 13.317 10.174 1.00 83.25 85 GLU A CA 1
ATOM 659 C C . GLU A 1 85 ? -2.447 12.678 11.144 1.00 83.25 85 GLU A C 1
ATOM 661 O O . GLU A 1 85 ? -2.216 12.656 12.355 1.00 83.25 85 GLU A O 1
ATOM 666 N N . LEU A 1 86 ? -3.529 12.086 10.626 1.00 83.69 86 LEU A N 1
ATOM 667 C CA . LEU A 1 86 ? -4.516 11.379 11.446 1.00 83.69 86 LEU A CA 1
ATOM 668 C C . LEU A 1 86 ? -3.888 10.188 12.181 1.00 83.69 86 LEU A C 1
ATOM 670 O O . LEU A 1 86 ? -4.153 9.977 13.368 1.00 83.69 86 LEU A O 1
ATOM 674 N N . CYS A 1 87 ? -3.023 9.428 11.506 1.00 82.25 87 CYS A N 1
ATOM 675 C CA . CYS A 1 87 ? -2.272 8.343 12.128 1.00 82.25 87 CYS A CA 1
ATOM 676 C C . CYS A 1 87 ? -1.345 8.844 13.234 1.00 82.25 87 CYS A C 1
ATOM 678 O O . CYS A 1 87 ? -1.313 8.250 14.311 1.00 82.25 87 CYS A O 1
ATOM 680 N N . GLN A 1 88 ? -0.614 9.934 13.001 1.00 83.00 88 GLN A N 1
ATOM 681 C CA . GLN A 1 88 ? 0.268 10.528 14.001 1.00 83.00 88 GLN A CA 1
ATOM 682 C C . GLN A 1 88 ? -0.518 11.000 15.230 1.00 83.00 88 GLN A C 1
ATOM 684 O O . GLN A 1 88 ? -0.150 10.652 16.353 1.00 83.00 88 GLN A O 1
ATOM 689 N N . ALA A 1 89 ? -1.637 11.700 15.030 1.00 85.81 89 ALA A N 1
ATOM 690 C CA . ALA A 1 89 ? -2.500 12.161 16.114 1.00 85.81 89 ALA A CA 1
ATOM 691 C C . ALA A 1 89 ? -3.063 10.990 16.947 1.00 85.81 89 ALA A C 1
ATOM 693 O O . ALA A 1 89 ? -3.051 11.029 18.180 1.00 85.81 89 ALA A O 1
ATOM 694 N N . LEU A 1 90 ? -3.511 9.907 16.297 1.00 84.19 90 LEU A N 1
ATOM 695 C CA . LEU A 1 90 ? -3.974 8.707 17.005 1.00 84.19 90 LEU A CA 1
ATOM 696 C C . LEU A 1 90 ? -2.843 7.982 17.740 1.00 84.19 90 LEU A C 1
ATOM 698 O O . LEU A 1 90 ? -3.059 7.532 18.865 1.00 84.19 90 LEU A O 1
ATOM 702 N N . ARG A 1 91 ? -1.650 7.874 17.143 1.00 85.19 91 ARG A N 1
ATOM 703 C CA . ARG A 1 91 ? -0.469 7.271 17.786 1.00 85.19 91 ARG A CA 1
ATOM 704 C C . ARG A 1 91 ? -0.068 8.034 19.046 1.00 85.19 91 ARG A C 1
ATOM 706 O O . ARG A 1 91 ? 0.126 7.408 20.083 1.00 85.19 91 ARG A O 1
ATOM 713 N N . GLN A 1 92 ? -0.004 9.364 18.974 1.00 86.56 92 GLN A N 1
ATOM 714 C CA . GLN A 1 92 ? 0.294 10.221 20.128 1.00 86.56 92 GLN A CA 1
ATOM 715 C C . GLN A 1 92 ? -0.724 10.018 21.254 1.00 86.56 92 GLN A C 1
ATOM 717 O O . GLN A 1 92 ? -0.356 9.944 22.421 1.00 86.56 92 GLN A O 1
ATOM 722 N N . ARG A 1 93 ? -2.005 9.863 20.907 1.00 88.50 93 ARG A N 1
ATOM 723 C CA . ARG A 1 93 ? -3.081 9.686 21.886 1.00 88.50 93 ARG A CA 1
ATOM 724 C C . ARG A 1 93 ? -3.130 8.294 22.520 1.00 88.50 93 ARG A C 1
ATOM 726 O O . ARG A 1 93 ? -3.449 8.173 23.698 1.00 88.50 93 ARG A O 1
ATOM 733 N N . LEU A 1 94 ? -2.925 7.241 21.731 1.00 86.94 94 LEU A N 1
ATOM 734 C CA . LEU A 1 94 ? -3.061 5.848 22.179 1.00 86.94 94 LEU A CA 1
ATOM 735 C C . LEU A 1 94 ? -1.774 5.280 22.781 1.00 86.94 94 LEU A C 1
ATOM 737 O O . LEU A 1 94 ? -1.818 4.228 23.420 1.00 86.94 94 LEU A O 1
ATOM 741 N N . GLY A 1 95 ? -0.643 5.939 22.535 1.00 87.50 95 GLY A N 1
ATOM 742 C CA . GLY A 1 95 ? 0.673 5.362 22.748 1.00 87.50 95 GLY A CA 1
ATOM 743 C C . GLY A 1 95 ? 0.995 4.264 21.728 1.00 87.50 95 GLY A C 1
ATOM 744 O O . GLY A 1 95 ? 0.145 3.796 20.960 1.00 87.50 95 GLY A O 1
ATOM 745 N N . ARG A 1 96 ? 2.260 3.834 21.729 1.00 85.19 96 ARG A N 1
ATOM 746 C CA . ARG A 1 96 ? 2.784 2.828 20.794 1.00 85.19 96 ARG A CA 1
ATOM 747 C C . ARG A 1 96 ? 2.047 1.493 20.905 1.00 85.19 96 ARG A C 1
ATOM 749 O O . ARG A 1 96 ? 1.600 0.958 19.898 1.00 85.19 96 ARG A O 1
ATOM 756 N N . GLU A 1 97 ? 1.890 0.976 22.119 1.00 87.50 97 GLU A N 1
ATOM 757 C CA . GLU A 1 97 ? 1.264 -0.329 22.353 1.00 87.50 97 GLU A CA 1
ATOM 758 C C . GLU A 1 97 ? -0.217 -0.334 21.946 1.00 87.50 97 GLU A C 1
ATOM 760 O O . GLU A 1 97 ? -0.678 -1.235 21.244 1.00 87.50 97 GLU A O 1
ATOM 765 N N . GLY A 1 98 ? -0.957 0.717 22.318 1.00 88.06 98 GLY A N 1
ATOM 766 C CA . GLY A 1 98 ? -2.368 0.858 21.965 1.00 88.06 98 GLY A CA 1
ATOM 767 C C . GLY A 1 98 ? -2.601 0.971 20.457 1.00 88.06 98 GLY A C 1
ATOM 768 O O . GLY A 1 98 ? -3.610 0.470 19.958 1.00 88.06 98 GLY A O 1
ATOM 769 N N . TRP A 1 99 ? -1.672 1.600 19.729 1.00 87.81 99 TRP A N 1
ATOM 770 C CA . TRP A 1 99 ? -1.671 1.625 18.268 1.00 87.81 99 TRP A CA 1
ATOM 771 C C . TRP A 1 99 ? -1.393 0.237 17.677 1.00 87.81 99 TRP A C 1
ATOM 773 O O . TRP A 1 99 ? -2.194 -0.250 16.877 1.00 87.81 99 TRP A O 1
ATOM 783 N N . GLU A 1 100 ? -0.308 -0.422 18.096 1.00 85.81 100 GLU A N 1
ATOM 784 C CA . GLU A 1 100 ? 0.086 -1.736 17.570 1.00 85.81 100 GLU A CA 1
ATOM 785 C C . GLU A 1 100 ? -1.003 -2.795 17.768 1.00 85.81 100 GLU A C 1
ATOM 787 O O . GLU A 1 100 ? -1.282 -3.554 16.850 1.00 85.81 100 GLU A O 1
ATOM 792 N N . GLN A 1 101 ? -1.699 -2.804 18.907 1.00 87.81 101 GLN A N 1
ATOM 793 C CA . GLN A 1 101 ? -2.774 -3.772 19.164 1.00 87.81 101 GLN A CA 1
ATOM 794 C C . GLN A 1 101 ? -4.014 -3.586 18.274 1.00 87.81 101 GLN A C 1
ATOM 796 O O . GLN A 1 101 ? -4.815 -4.510 18.128 1.00 87.81 101 GLN A O 1
ATOM 801 N N . ARG A 1 102 ? -4.234 -2.379 17.738 1.00 89.12 102 ARG A N 1
ATOM 802 C CA . ARG A 1 102 ? -5.498 -1.999 17.079 1.00 89.12 102 ARG A CA 1
ATOM 803 C C . ARG A 1 102 ? -5.352 -1.732 15.587 1.00 89.12 102 ARG A C 1
ATOM 805 O O . ARG A 1 102 ? -6.366 -1.678 14.888 1.00 89.12 102 ARG A O 1
ATOM 812 N N . ARG A 1 103 ? -4.128 -1.540 15.094 1.00 90.19 103 ARG A N 1
ATOM 813 C CA . ARG A 1 103 ? -3.877 -1.264 13.679 1.00 90.19 103 ARG A CA 1
ATOM 814 C C . ARG A 1 103 ? -4.220 -2.451 12.788 1.00 90.19 103 ARG A C 1
ATOM 816 O O . ARG A 1 103 ? -4.298 -3.609 13.214 1.00 90.19 103 ARG A O 1
ATOM 823 N N . VAL A 1 104 ? -4.416 -2.158 11.510 1.00 89.94 104 VAL A N 1
ATOM 824 C CA . VAL A 1 104 ? -4.339 -3.192 10.478 1.00 89.94 104 VAL A CA 1
ATOM 825 C C . VAL A 1 104 ? -2.860 -3.468 10.251 1.00 89.94 104 VAL A C 1
ATOM 827 O O . VAL A 1 104 ? -2.116 -2.562 9.880 1.00 89.94 104 VAL A O 1
ATOM 830 N N . HIS A 1 105 ? -2.421 -4.694 10.536 1.00 87.94 105 HIS A N 1
ATOM 831 C CA . HIS A 1 105 ? -1.071 -5.099 10.180 1.00 87.94 105 HIS A CA 1
ATOM 832 C C . HIS A 1 105 ? -1.034 -5.383 8.685 1.00 87.94 105 HIS A C 1
ATOM 834 O O . HIS A 1 105 ? -1.987 -5.907 8.104 1.00 87.94 105 HIS A O 1
ATOM 840 N N . ALA A 1 106 ? 0.078 -5.055 8.057 1.00 84.50 106 ALA A N 1
ATOM 841 C CA . ALA A 1 106 ? 0.276 -5.342 6.659 1.00 84.50 106 ALA A CA 1
ATOM 842 C C . ALA A 1 106 ? 0.402 -6.836 6.385 1.00 84.50 106 ALA A C 1
ATOM 844 O O . ALA A 1 106 ? 0.006 -7.253 5.307 1.00 84.50 106 ALA A O 1
ATOM 845 N N . LYS A 1 107 ? 0.836 -7.657 7.353 1.00 86.25 107 LYS A N 1
ATOM 846 C CA . LYS A 1 107 ? 0.712 -9.122 7.234 1.00 86.25 107 LYS A CA 1
ATOM 847 C C . LYS A 1 107 ? -0.749 -9.567 7.062 1.00 86.25 107 LYS A C 1
ATOM 849 O O . LYS A 1 107 ? -1.031 -10.425 6.232 1.00 86.25 107 LYS A O 1
ATOM 854 N N . ASP A 1 108 ? -1.676 -8.941 7.798 1.00 89.56 108 ASP A N 1
ATOM 855 C CA . ASP A 1 108 ? -3.106 -9.255 7.722 1.00 89.56 108 ASP A CA 1
ATOM 856 C C . ASP A 1 108 ? -3.639 -8.829 6.348 1.00 89.56 108 ASP A C 1
ATOM 858 O O . ASP A 1 108 ? -4.349 -9.581 5.686 1.00 89.56 108 ASP A O 1
ATOM 862 N N . MET A 1 109 ? -3.256 -7.630 5.897 1.00 88.75 109 MET A N 1
ATOM 863 C CA . MET A 1 109 ? -3.624 -7.122 4.576 1.00 88.75 109 MET A CA 1
ATOM 864 C C . MET A 1 109 ? -3.050 -7.996 3.456 1.00 88.75 109 MET A C 1
ATOM 866 O O . MET A 1 109 ? -3.766 -8.353 2.529 1.00 88.75 109 MET A O 1
ATOM 870 N N . LEU A 1 110 ? -1.781 -8.386 3.560 1.00 87.81 110 LEU A N 1
ATOM 871 C CA . LEU A 1 110 ? -1.106 -9.237 2.590 1.00 87.81 110 LEU A CA 1
ATOM 872 C C . LEU A 1 110 ? -1.824 -10.577 2.441 1.00 87.81 110 LEU A C 1
ATOM 874 O O . LEU A 1 110 ? -2.052 -11.010 1.314 1.00 87.81 110 LEU A O 1
ATOM 878 N N . GLN A 1 111 ? -2.202 -11.212 3.554 1.00 89.44 111 GLN A N 1
ATOM 879 C CA . GLN A 1 111 ? -2.961 -12.457 3.507 1.00 89.44 111 GLN A CA 1
ATOM 880 C C . GLN A 1 111 ? -4.290 -12.256 2.775 1.00 89.44 111 GLN A C 1
ATOM 882 O O . GLN A 1 111 ? -4.594 -12.996 1.849 1.00 89.44 111 GLN A O 1
ATOM 887 N N . ARG A 1 112 ? -5.028 -11.186 3.089 1.00 89.56 112 ARG A N 1
ATOM 888 C CA . ARG A 1 112 ? -6.298 -10.881 2.414 1.00 89.56 112 ARG A CA 1
ATOM 889 C C . ARG A 1 112 ? -6.138 -10.603 0.921 1.00 89.56 112 ARG A C 1
ATOM 891 O O . ARG A 1 112 ? -6.996 -11.004 0.144 1.00 89.56 112 ARG A O 1
ATOM 898 N N . LEU A 1 113 ? -5.053 -9.948 0.509 1.00 86.56 113 LEU A N 1
ATOM 899 C CA . LEU A 1 113 ? -4.746 -9.750 -0.910 1.00 86.56 113 LEU A CA 1
ATOM 900 C C . LEU A 1 113 ? -4.397 -11.072 -1.607 1.00 86.56 113 LEU A C 1
ATOM 902 O O . LEU A 1 113 ? -4.747 -11.248 -2.767 1.00 86.56 113 LEU A O 1
ATOM 906 N N . LYS A 1 114 ? -3.719 -12.002 -0.921 1.00 86.38 114 LYS A N 1
ATOM 907 C CA . LYS A 1 114 ? -3.461 -13.353 -1.448 1.00 86.38 114 LYS A CA 1
ATOM 908 C C . LYS A 1 114 ? -4.763 -14.144 -1.608 1.00 86.38 114 LYS A C 1
ATOM 910 O O . LYS A 1 114 ? -4.992 -14.684 -2.684 1.00 86.38 114 LYS A O 1
ATOM 915 N N . ASP A 1 115 ? -5.620 -14.139 -0.587 1.00 88.62 115 ASP A N 1
ATOM 916 C CA . ASP A 1 115 ? -6.914 -14.842 -0.584 1.00 88.62 115 ASP A CA 1
ATOM 917 C C . ASP A 1 115 ? -7.877 -14.297 -1.647 1.00 88.62 115 ASP A C 1
ATOM 919 O O . ASP A 1 115 ? -8.748 -15.002 -2.146 1.00 88.62 115 ASP A O 1
ATOM 923 N N . ALA A 1 116 ? -7.748 -13.014 -1.987 1.00 84.25 116 ALA A N 1
ATOM 924 C CA . ALA A 1 116 ? -8.609 -12.367 -2.960 1.00 84.25 116 ALA A CA 1
ATOM 925 C C . ALA A 1 116 ? -8.425 -12.905 -4.387 1.00 84.25 116 ALA A C 1
ATOM 927 O O . ALA A 1 116 ? -9.361 -12.755 -5.170 1.00 84.25 116 ALA A O 1
ATOM 928 N N . HIS A 1 117 ? -7.281 -13.516 -4.713 1.00 76.94 117 HIS A N 1
ATOM 929 C CA . HIS A 1 117 ? -6.855 -13.866 -6.074 1.00 76.94 117 HIS A CA 1
ATOM 930 C C . HIS A 1 117 ? -6.850 -12.655 -7.043 1.00 76.94 117 HIS A C 1
ATOM 932 O O . HIS A 1 117 ? -7.523 -11.646 -6.836 1.00 76.94 117 HIS A O 1
ATOM 938 N N . GLU A 1 118 ? -6.013 -12.708 -8.084 1.00 81.06 118 GLU A N 1
ATOM 939 C CA . GLU A 1 118 ? -5.983 -11.713 -9.180 1.00 81.06 118 GLU A CA 1
ATOM 940 C C . GLU A 1 118 ? -5.698 -10.250 -8.789 1.00 81.06 118 GLU A C 1
ATOM 942 O O . GLU A 1 118 ? -5.941 -9.334 -9.571 1.00 81.06 118 GLU A O 1
ATOM 947 N N . VAL A 1 119 ? -5.145 -9.988 -7.603 1.00 82.94 119 VAL A N 1
ATOM 948 C CA . VAL A 1 119 ? -4.756 -8.627 -7.217 1.00 82.94 119 VAL A CA 1
ATOM 949 C C . VAL A 1 119 ? -3.552 -8.175 -8.063 1.00 82.94 119 VAL A C 1
ATOM 951 O O . VAL A 1 119 ? -2.498 -8.812 -8.009 1.00 82.94 119 VAL A O 1
ATOM 954 N N . PRO A 1 120 ? -3.641 -7.047 -8.795 1.00 85.69 120 PRO A N 1
ATOM 955 C CA . PRO A 1 120 ? -2.516 -6.521 -9.563 1.00 85.69 120 PRO A CA 1
ATOM 956 C C . PRO A 1 120 ? -1.254 -6.265 -8.709 1.00 85.69 120 PRO A C 1
ATOM 958 O O . PRO A 1 120 ? -1.376 -5.686 -7.620 1.00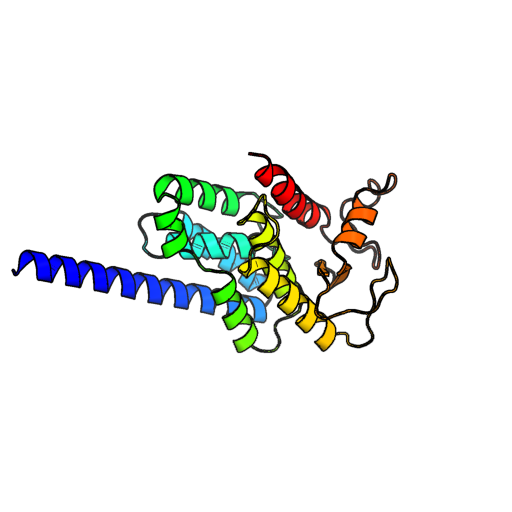 85.69 120 PRO A O 1
ATOM 961 N N . PRO A 1 121 ? -0.032 -6.551 -9.216 1.00 86.94 121 PRO A N 1
ATOM 962 C CA . PRO A 1 121 ? 1.237 -6.358 -8.494 1.00 86.94 121 PRO A CA 1
ATOM 963 C C . PRO A 1 121 ? 1.415 -4.965 -7.872 1.00 86.94 121 PRO A C 1
ATOM 965 O O . PRO A 1 121 ? 2.015 -4.804 -6.808 1.00 86.94 121 PRO A O 1
ATOM 968 N N . ARG A 1 122 ? 0.817 -3.940 -8.493 1.00 84.44 122 ARG A N 1
ATOM 969 C CA . ARG A 1 122 ? 0.839 -2.560 -7.991 1.00 84.44 122 ARG A CA 1
ATOM 970 C C . ARG A 1 122 ? 0.316 -2.415 -6.566 1.00 84.44 122 ARG A C 1
ATOM 972 O O . ARG A 1 122 ? 0.822 -1.573 -5.833 1.00 84.44 122 ARG A O 1
ATOM 979 N N . PHE A 1 123 ? -0.682 -3.200 -6.167 1.00 83.31 123 PHE A N 1
ATOM 980 C CA . PHE A 1 123 ? -1.271 -3.082 -4.835 1.00 83.31 123 PHE A CA 1
ATOM 981 C C . PHE A 1 123 ? -0.334 -3.638 -3.760 1.00 83.31 123 PHE A C 1
ATOM 983 O O . PHE A 1 123 ? -0.191 -3.017 -2.709 1.00 83.31 123 PHE A O 1
ATOM 990 N N . TYR A 1 124 ? 0.388 -4.723 -4.060 1.00 84.75 124 TYR A N 1
ATOM 991 C CA . TYR A 1 124 ? 1.464 -5.224 -3.201 1.00 84.75 124 TYR A CA 1
ATOM 992 C C . TYR A 1 124 ? 2.585 -4.186 -3.066 1.00 84.75 124 TYR A C 1
ATOM 994 O O . TYR A 1 124 ? 2.979 -3.854 -1.951 1.00 84.75 124 TYR A O 1
ATOM 1002 N N . SER A 1 125 ? 3.002 -3.567 -4.176 1.00 81.88 125 SER A N 1
ATOM 1003 C CA . SER A 1 125 ? 4.023 -2.509 -4.156 1.00 81.88 125 SER A CA 1
ATOM 1004 C C . SER A 1 125 ? 3.573 -1.252 -3.393 1.00 81.88 125 SER A C 1
ATOM 1006 O O . SER A 1 125 ? 4.365 -0.610 -2.700 1.00 81.88 125 SER A O 1
ATOM 1008 N N . VAL A 1 126 ? 2.291 -0.879 -3.468 1.00 80.81 126 VAL A N 1
ATOM 1009 C CA . VAL A 1 126 ? 1.720 0.189 -2.630 1.00 80.81 126 VAL A CA 1
ATOM 1010 C C . VAL A 1 126 ? 1.801 -0.183 -1.150 1.00 80.81 126 VAL A C 1
ATOM 1012 O O . VAL A 1 126 ? 2.334 0.602 -0.368 1.00 80.81 126 VAL A O 1
ATOM 1015 N N . LEU A 1 127 ? 1.345 -1.381 -0.779 1.00 80.94 127 LEU A N 1
ATOM 1016 C CA . LEU A 1 127 ? 1.366 -1.855 0.603 1.00 80.94 127 LEU A CA 1
ATOM 1017 C C . LEU A 1 127 ? 2.795 -1.906 1.166 1.00 80.94 127 LEU A C 1
ATOM 1019 O O . LEU A 1 127 ? 3.043 -1.381 2.250 1.00 80.94 127 LEU A O 1
ATOM 1023 N N . GLN A 1 128 ? 3.740 -2.459 0.401 1.00 82.31 128 GLN A N 1
ATOM 1024 C CA . GLN A 1 128 ? 5.172 -2.483 0.712 1.00 82.31 128 GLN A CA 1
ATOM 1025 C C . GLN A 1 128 ? 5.702 -1.077 1.023 1.00 82.31 128 GLN A C 1
ATOM 1027 O O . GLN A 1 128 ? 6.315 -0.866 2.069 1.00 82.31 128 GLN A O 1
ATOM 1032 N N . ARG A 1 129 ? 5.435 -0.095 0.151 1.00 74.88 129 ARG A N 1
ATOM 1033 C CA . ARG A 1 129 ? 5.900 1.287 0.346 1.00 74.88 129 ARG A CA 1
ATOM 1034 C C . ARG A 1 129 ? 5.293 1.921 1.587 1.00 74.88 129 ARG A C 1
ATOM 1036 O O . ARG A 1 129 ? 6.028 2.470 2.399 1.00 74.88 129 ARG A O 1
ATOM 1043 N N . THR A 1 130 ? 3.980 1.812 1.783 1.00 71.81 130 THR A N 1
ATOM 1044 C CA . THR A 1 130 ? 3.331 2.395 2.966 1.00 71.81 130 THR A CA 1
ATOM 1045 C C . THR A 1 130 ? 3.874 1.796 4.263 1.00 71.81 130 THR A C 1
ATOM 1047 O O . THR A 1 130 ? 4.062 2.514 5.243 1.00 71.81 130 THR A O 1
ATOM 1050 N N . VAL A 1 131 ? 4.177 0.498 4.282 1.00 75.50 131 VAL A N 1
ATOM 1051 C CA . VAL A 1 131 ? 4.789 -0.156 5.448 1.00 75.50 131 VAL A CA 1
ATOM 1052 C C . VAL A 1 131 ? 6.217 0.309 5.658 1.00 75.50 131 VAL A C 1
ATOM 1054 O O . VAL A 1 131 ? 6.585 0.614 6.788 1.00 75.50 131 VAL A O 1
ATOM 1057 N N . SER A 1 132 ? 6.990 0.469 4.585 1.00 71.50 132 SER A N 1
ATOM 1058 C CA . SER A 1 132 ? 8.316 1.080 4.663 1.00 71.50 132 SER A CA 1
ATOM 1059 C C . SER A 1 132 ? 8.273 2.499 5.248 1.00 71.50 132 SER A C 1
ATOM 1061 O O . SER A 1 132 ? 9.179 2.862 5.992 1.00 71.50 132 SER A O 1
ATOM 1063 N N . VAL A 1 133 ? 7.225 3.293 4.968 1.00 64.12 133 VAL A N 1
ATOM 1064 C CA . VAL A 1 133 ? 7.003 4.609 5.608 1.00 64.12 133 VAL A CA 1
ATOM 1065 C C . VAL A 1 133 ? 6.661 4.450 7.087 1.00 64.12 133 VAL A C 1
ATOM 1067 O O . VAL A 1 133 ? 7.154 5.194 7.929 1.00 64.12 133 VAL A O 1
ATOM 1070 N N . ALA A 1 134 ? 5.763 3.522 7.408 1.00 65.56 134 ALA A N 1
ATOM 1071 C CA . ALA A 1 134 ? 5.193 3.404 8.743 1.00 65.56 134 ALA A CA 1
ATOM 1072 C C . ALA A 1 134 ? 6.154 2.779 9.763 1.00 65.56 134 ALA A C 1
ATOM 1074 O O . ALA A 1 134 ? 6.011 3.052 10.958 1.00 65.56 134 ALA A O 1
ATOM 1075 N N . CYS A 1 135 ? 7.080 1.944 9.291 1.00 65.00 135 CYS A N 1
ATOM 1076 C CA . CYS A 1 135 ? 7.971 1.102 10.080 1.00 65.00 135 CYS A CA 1
ATOM 1077 C C . CYS A 1 135 ? 9.436 1.503 9.885 1.00 65.00 135 CYS A C 1
ATOM 1079 O O . CYS A 1 135 ? 10.276 0.632 9.691 1.00 65.00 135 CYS A O 1
ATOM 1081 N N . VAL A 1 136 ? 9.765 2.798 9.871 1.00 59.94 136 VAL A N 1
ATOM 1082 C CA . VAL A 1 136 ? 11.169 3.185 9.693 1.00 59.94 136 VAL A CA 1
ATOM 1083 C C . VAL A 1 136 ? 12.020 2.587 10.818 1.00 59.94 136 VAL A C 1
ATOM 1085 O O . VAL A 1 136 ? 11.792 2.866 11.995 1.00 59.94 136 VAL A O 1
ATOM 1088 N N . HIS A 1 137 ? 12.973 1.735 10.448 1.00 60.06 137 HIS A N 1
ATOM 1089 C CA . HIS A 1 137 ? 13.837 1.007 11.370 1.00 60.06 137 HIS A CA 1
ATOM 1090 C C . HIS A 1 137 ? 15.296 1.333 11.062 1.00 60.06 137 HIS A C 1
ATOM 1092 O O . HIS A 1 137 ? 15.704 1.327 9.901 1.00 60.06 137 HIS A O 1
ATOM 1098 N N . LYS A 1 138 ? 16.074 1.616 12.113 1.00 55.12 138 LYS A N 1
ATOM 1099 C CA . LYS A 1 138 ? 17.518 1.878 12.011 1.00 55.12 138 LYS A CA 1
ATOM 1100 C C . LYS A 1 138 ? 18.301 0.607 11.639 1.00 55.12 138 LYS A C 1
ATOM 1102 O O . LYS A 1 138 ? 19.319 0.709 10.968 1.00 55.12 138 LYS A O 1
ATOM 1107 N N . ASP A 1 139 ? 17.757 -0.568 11.962 1.00 69.62 139 ASP A N 1
ATOM 1108 C CA . ASP A 1 139 ? 18.429 -1.872 11.842 1.00 69.62 139 ASP A CA 1
ATOM 1109 C C . ASP A 1 139 ? 18.011 -2.681 10.594 1.00 69.62 139 ASP A C 1
ATOM 1111 O O . ASP A 1 139 ? 18.111 -3.906 10.566 1.00 69.62 139 ASP A O 1
ATOM 1115 N N . GLY A 1 140 ? 17.510 -2.009 9.552 1.00 70.19 140 GLY A N 1
ATOM 1116 C CA . GLY A 1 140 ? 17.073 -2.651 8.307 1.00 70.19 140 GLY A CA 1
ATOM 1117 C C . GLY A 1 140 ? 15.570 -2.968 8.241 1.00 70.19 140 GLY A C 1
ATOM 1118 O O . GLY A 1 140 ? 14.793 -2.542 9.098 1.00 70.19 140 GLY A O 1
ATOM 1119 N N . PRO A 1 141 ? 15.104 -3.651 7.177 1.00 76.88 141 PRO A N 1
ATOM 1120 C CA . PRO A 1 141 ? 13.679 -3.871 6.946 1.00 76.88 141 PRO A CA 1
ATOM 1121 C C . PRO A 1 141 ? 13.083 -4.826 7.986 1.00 76.88 141 PRO A C 1
ATOM 1123 O O . PRO A 1 141 ? 13.642 -5.887 8.259 1.00 76.88 141 PRO A O 1
ATOM 1126 N N . SER A 1 142 ? 11.904 -4.489 8.519 1.00 80.88 142 SER A N 1
ATOM 1127 C CA . SER A 1 142 ? 11.176 -5.384 9.426 1.00 80.88 142 SER A CA 1
ATOM 1128 C C . SER A 1 142 ? 10.793 -6.701 8.736 1.00 80.88 142 SER A C 1
ATOM 1130 O O . SER A 1 142 ? 10.604 -6.715 7.516 1.00 80.88 142 SER A O 1
ATOM 1132 N N . PRO A 1 143 ? 10.561 -7.795 9.488 1.00 84.62 143 PRO A N 1
ATOM 1133 C CA . PRO A 1 143 ? 10.048 -9.046 8.915 1.00 84.62 143 PRO A CA 1
ATOM 1134 C C . PRO A 1 143 ? 8.735 -8.858 8.134 1.00 84.62 143 PRO A C 1
ATOM 1136 O O . PRO A 1 143 ? 8.486 -9.519 7.125 1.00 84.62 143 PRO A O 1
ATOM 1139 N N . GLU A 1 144 ? 7.899 -7.912 8.581 1.00 83.25 144 GLU A N 1
ATOM 1140 C CA . GLU A 1 144 ? 6.666 -7.512 7.895 1.00 83.25 144 GLU A CA 1
ATOM 1141 C C . GLU A 1 144 ? 6.965 -6.885 6.522 1.00 83.25 144 GLU A C 1
ATOM 1143 O O . GLU A 1 144 ? 6.331 -7.249 5.533 1.00 83.25 144 GLU A O 1
ATOM 1148 N N . LEU A 1 145 ? 7.962 -5.999 6.436 1.00 83.44 145 LEU A N 1
ATOM 1149 C CA . LEU A 1 145 ? 8.387 -5.388 5.177 1.00 83.44 145 LEU A CA 1
ATOM 1150 C C . LEU A 1 145 ? 9.059 -6.399 4.237 1.00 83.44 145 LEU A C 1
ATOM 1152 O O . LEU A 1 145 ? 8.750 -6.405 3.049 1.00 83.44 145 LEU A O 1
ATOM 1156 N N . GLN A 1 146 ? 9.914 -7.283 4.754 1.00 87.00 146 GLN A N 1
ATOM 1157 C CA . GLN A 1 146 ? 10.543 -8.351 3.963 1.00 87.00 146 GLN A CA 1
ATOM 1158 C C . GLN A 1 146 ? 9.495 -9.270 3.321 1.00 87.00 146 GLN A C 1
ATOM 1160 O O . GLN A 1 146 ? 9.563 -9.561 2.128 1.00 87.00 146 GLN A O 1
ATOM 1165 N N . SER A 1 147 ? 8.464 -9.648 4.084 1.00 88.44 147 SER A N 1
ATOM 1166 C CA . SER A 1 147 ? 7.350 -10.461 3.576 1.00 88.44 147 SER A CA 1
ATOM 1167 C C . SER A 1 147 ? 6.595 -9.774 2.431 1.00 88.44 147 SER A C 1
ATOM 1169 O O . SER A 1 147 ? 6.116 -10.438 1.511 1.00 88.44 147 SER A O 1
ATOM 1171 N N . LEU A 1 148 ? 6.477 -8.444 2.477 1.00 87.44 148 LEU A N 1
ATOM 1172 C CA . LEU A 1 148 ? 5.835 -7.656 1.424 1.00 87.44 148 LEU A CA 1
ATOM 1173 C C . LEU A 1 148 ? 6.716 -7.511 0.189 1.00 87.44 148 LEU A C 1
ATOM 1175 O O . LEU A 1 148 ? 6.189 -7.600 -0.913 1.00 87.44 148 LEU A O 1
ATOM 1179 N N . ILE A 1 149 ? 8.025 -7.319 0.366 1.00 88.06 149 ILE A N 1
ATOM 1180 C CA . ILE A 1 149 ? 8.993 -7.289 -0.737 1.00 88.06 149 ILE A CA 1
ATOM 1181 C C . ILE A 1 149 ? 8.891 -8.590 -1.541 1.00 88.06 149 ILE A C 1
ATOM 1183 O O . ILE A 1 149 ? 8.568 -8.547 -2.727 1.00 88.06 149 ILE A O 1
ATOM 1187 N N . ALA A 1 150 ? 9.025 -9.738 -0.869 1.00 90.75 150 ALA A N 1
ATOM 1188 C CA . ALA A 1 150 ? 8.932 -11.049 -1.508 1.00 90.75 150 ALA A CA 1
ATOM 1189 C C . ALA A 1 150 ? 7.565 -11.279 -2.180 1.00 90.75 150 ALA A C 1
ATOM 1191 O O . ALA A 1 150 ? 7.476 -11.832 -3.274 1.00 90.75 150 ALA A O 1
ATOM 1192 N N . ALA A 1 151 ? 6.470 -10.828 -1.555 1.00 90.62 151 ALA A N 1
ATOM 1193 C CA . ALA A 1 151 ? 5.142 -10.949 -2.150 1.00 90.62 151 ALA A CA 1
ATOM 1194 C C . ALA A 1 151 ? 4.959 -10.079 -3.403 1.00 90.62 151 ALA A C 1
ATOM 1196 O O . ALA A 1 151 ? 4.321 -10.532 -4.356 1.00 90.62 151 ALA A O 1
ATOM 1197 N N . THR A 1 152 ? 5.506 -8.858 -3.412 1.00 91.62 152 THR A N 1
ATOM 1198 C CA . THR A 1 152 ? 5.508 -7.983 -4.591 1.00 91.62 152 THR A CA 1
ATOM 1199 C C . THR A 1 152 ? 6.300 -8.628 -5.723 1.00 91.62 152 THR A C 1
ATOM 1201 O O . THR A 1 152 ? 5.767 -8.740 -6.825 1.00 91.62 152 THR A O 1
ATOM 1204 N N . ALA A 1 153 ? 7.521 -9.098 -5.452 1.00 93.00 153 ALA A N 1
ATOM 1205 C CA . ALA A 1 153 ? 8.364 -9.776 -6.433 1.00 93.00 153 ALA A CA 1
ATOM 1206 C C . ALA A 1 153 ? 7.671 -11.006 -7.023 1.00 93.00 153 ALA A C 1
ATOM 1208 O O . ALA A 1 153 ? 7.473 -11.087 -8.232 1.00 93.00 153 ALA A O 1
ATOM 1209 N N . ALA A 1 154 ? 7.157 -11.895 -6.170 1.00 92.94 154 ALA A N 1
ATOM 1210 C CA . ALA A 1 154 ? 6.415 -13.067 -6.616 1.00 92.94 154 ALA A CA 1
ATOM 1211 C C . ALA A 1 154 ? 5.178 -12.701 -7.456 1.00 92.94 154 ALA A C 1
ATOM 1213 O O . ALA A 1 154 ? 4.840 -13.419 -8.394 1.00 92.94 154 ALA A O 1
ATOM 1214 N N . ALA A 1 155 ? 4.470 -11.614 -7.128 1.00 91.88 155 ALA A N 1
ATOM 1215 C CA . ALA A 1 155 ? 3.340 -11.148 -7.930 1.00 91.88 155 ALA A CA 1
ATOM 1216 C C . ALA A 1 155 ? 3.778 -10.635 -9.308 1.00 91.88 155 ALA A C 1
ATOM 1218 O O . ALA A 1 155 ? 3.116 -10.947 -10.293 1.00 91.88 155 ALA A O 1
ATOM 1219 N N . VAL A 1 156 ? 4.890 -9.898 -9.387 1.00 93.62 156 VAL A N 1
ATOM 1220 C CA . VAL A 1 156 ? 5.467 -9.449 -10.661 1.00 93.62 156 VAL A CA 1
ATOM 1221 C C . VAL A 1 156 ? 5.907 -10.645 -11.500 1.00 93.62 156 VAL A C 1
ATOM 1223 O O . VAL A 1 156 ? 5.432 -10.770 -12.620 1.00 93.62 156 VAL A O 1
ATOM 1226 N N . CYS A 1 157 ? 6.709 -11.564 -10.952 1.00 94.00 157 CYS A N 1
ATOM 1227 C CA . CYS A 1 157 ? 7.186 -12.745 -11.677 1.00 94.00 157 CYS A CA 1
ATOM 1228 C C . CYS A 1 157 ? 6.038 -13.603 -12.230 1.00 94.00 157 CYS A C 1
ATOM 1230 O O . CYS A 1 157 ? 6.153 -14.158 -13.315 1.00 94.00 157 CYS A O 1
ATOM 1232 N N . ARG A 1 158 ? 4.905 -13.705 -11.517 1.00 92.75 158 ARG A N 1
ATOM 1233 C CA . ARG A 1 158 ? 3.719 -14.408 -12.038 1.00 92.75 158 ARG A CA 1
ATOM 1234 C C . ARG A 1 158 ? 3.048 -13.679 -13.202 1.00 92.75 158 ARG A C 1
ATOM 1236 O O . ARG A 1 158 ? 2.513 -14.336 -14.085 1.00 92.75 158 ARG A O 1
ATOM 1243 N N . CYS A 1 159 ? 3.004 -12.348 -13.170 1.00 90.94 159 CYS A N 1
ATOM 1244 C CA . CYS A 1 159 ? 2.345 -11.545 -14.202 1.00 90.94 159 CYS A CA 1
ATOM 1245 C C . CYS A 1 159 ? 3.237 -11.270 -15.421 1.00 90.94 159 CYS A C 1
ATOM 1247 O O . CYS A 1 159 ? 2.710 -10.978 -16.488 1.00 90.94 159 CYS A O 1
ATOM 1249 N N . ASP A 1 160 ? 4.555 -11.324 -15.248 1.00 93.25 160 ASP A N 1
ATOM 1250 C CA . ASP A 1 160 ? 5.561 -10.959 -16.245 1.00 93.25 160 ASP A CA 1
ATOM 1251 C C . ASP A 1 160 ? 6.805 -11.866 -16.097 1.00 93.25 160 ASP A C 1
ATOM 1253 O O . ASP A 1 160 ? 7.848 -11.419 -15.618 1.00 93.25 160 ASP A O 1
ATOM 1257 N N . PRO A 1 161 ? 6.699 -13.172 -16.419 1.00 92.69 161 PRO A N 1
ATOM 1258 C CA . PRO A 1 161 ? 7.737 -14.164 -16.109 1.00 92.69 161 PRO A CA 1
ATOM 1259 C C . PRO A 1 161 ? 9.042 -13.971 -16.890 1.00 92.69 161 PRO A C 1
ATOM 1261 O O . PRO A 1 161 ? 10.115 -14.254 -16.365 1.00 92.69 161 PRO A O 1
ATOM 1264 N N . GLU A 1 162 ? 8.964 -13.452 -18.116 1.00 94.50 162 GLU A N 1
ATOM 1265 C CA . GLU A 1 162 ? 10.135 -13.131 -18.949 1.00 94.50 162 GLU A CA 1
ATOM 1266 C C . GLU A 1 162 ? 10.547 -11.657 -18.842 1.00 94.50 162 GLU A C 1
ATOM 1268 O O . GLU A 1 162 ? 11.430 -11.186 -19.564 1.00 94.50 162 GLU A O 1
ATOM 1273 N N . GLY A 1 163 ? 9.895 -10.921 -17.946 1.00 94.44 163 GLY A N 1
ATOM 1274 C CA . GLY A 1 163 ? 10.135 -9.511 -17.742 1.00 94.44 163 GLY A CA 1
ATOM 1275 C C . GLY A 1 163 ? 11.509 -9.203 -17.170 1.00 94.44 163 GLY A C 1
ATOM 1276 O O . GLY A 1 163 ? 12.171 -10.022 -16.523 1.00 94.44 163 GLY A O 1
ATOM 1277 N N . SER A 1 164 ? 11.936 -7.967 -17.390 1.00 96.69 164 SER A N 1
ATOM 1278 C CA . SER A 1 164 ? 13.198 -7.458 -16.878 1.00 96.69 164 SER A CA 1
ATOM 1279 C C . SER A 1 164 ? 13.114 -5.977 -16.553 1.00 96.69 164 SER A C 1
ATOM 1281 O O . SER A 1 164 ? 12.262 -5.233 -17.048 1.00 96.69 164 SER A O 1
ATOM 1283 N N . CYS A 1 165 ? 14.034 -5.534 -15.702 1.00 95.44 165 CYS A N 1
ATOM 1284 C CA . CYS A 1 165 ? 14.158 -4.133 -15.358 1.00 95.44 165 CYS A CA 1
ATOM 1285 C C . CYS A 1 165 ? 14.646 -3.335 -16.565 1.00 95.44 165 CYS A C 1
ATOM 1287 O O . CYS A 1 165 ? 15.774 -3.541 -16.998 1.00 95.44 165 CYS A O 1
ATOM 1289 N N . PRO A 1 166 ? 13.904 -2.334 -17.059 1.00 92.38 166 PRO A N 1
ATOM 1290 C CA . PRO A 1 166 ? 14.319 -1.554 -18.229 1.00 92.38 166 PRO A CA 1
ATOM 1291 C C . PRO A 1 166 ? 15.524 -0.635 -17.971 1.00 92.38 166 PRO A C 1
ATOM 1293 O O . PRO A 1 166 ? 15.943 0.089 -18.867 1.00 92.38 166 PRO A O 1
ATOM 1296 N N . ILE A 1 167 ? 16.064 -0.619 -16.746 1.00 90.25 167 ILE A N 1
ATOM 1297 C CA . ILE A 1 167 ? 17.235 0.182 -16.374 1.00 90.25 167 ILE A CA 1
ATOM 1298 C C . ILE A 1 167 ? 18.502 -0.673 -16.321 1.00 90.25 167 ILE A C 1
ATOM 1300 O O . ILE A 1 167 ? 19.499 -0.305 -16.929 1.00 90.25 167 ILE A O 1
ATOM 1304 N N . CYS A 1 168 ? 18.486 -1.794 -15.590 1.00 95.88 168 CYS A N 1
ATOM 1305 C CA . CYS A 1 168 ? 19.652 -2.680 -15.466 1.00 95.88 168 CYS A CA 1
ATOM 1306 C C . CYS A 1 168 ? 19.573 -3.938 -16.340 1.00 95.88 168 CYS A C 1
ATOM 1308 O O . CYS A 1 168 ? 20.527 -4.707 -16.365 1.00 95.88 168 CYS A O 1
ATOM 1310 N N . LEU A 1 169 ? 18.447 -4.157 -17.025 1.00 96.19 169 LEU A N 1
ATOM 1311 C CA . LEU A 1 169 ? 18.149 -5.296 -17.902 1.00 96.19 169 LEU A CA 1
ATOM 1312 C C . LEU A 1 169 ? 18.147 -6.670 -17.212 1.00 96.19 169 LEU A C 1
ATOM 1314 O O . LEU A 1 169 ? 17.958 -7.690 -17.870 1.00 96.19 169 LEU A O 1
ATOM 1318 N N . ALA A 1 170 ? 18.302 -6.712 -15.886 1.00 97.38 170 ALA A N 1
ATOM 1319 C CA . ALA A 1 170 ? 18.201 -7.941 -15.113 1.00 97.38 170 ALA A CA 1
ATOM 1320 C C . ALA A 1 170 ? 16.748 -8.437 -15.059 1.00 97.38 170 ALA A C 1
ATOM 1322 O O . ALA A 1 170 ? 15.818 -7.642 -14.886 1.00 97.38 170 ALA A O 1
ATOM 1323 N N . ARG A 1 171 ? 16.574 -9.755 -15.199 1.00 97.31 171 ARG A N 1
ATOM 1324 C CA . ARG A 1 171 ? 15.292 -10.449 -15.013 1.00 97.31 171 ARG A CA 1
ATOM 1325 C C . ARG A 1 171 ? 14.818 -10.343 -13.565 1.00 97.31 171 ARG A C 1
ATOM 1327 O O . ARG A 1 171 ? 15.633 -10.164 -12.663 1.00 97.31 171 ARG A O 1
ATOM 1334 N N . TRP A 1 172 ? 13.512 -10.474 -13.360 1.00 96.44 172 TRP A N 1
ATOM 1335 C CA . TRP A 1 172 ? 12.913 -10.458 -12.027 1.00 96.44 172 TRP A CA 1
ATOM 1336 C C . TRP A 1 172 ? 13.287 -11.702 -11.214 1.00 96.44 172 TRP A C 1
ATOM 1338 O O . TRP A 1 172 ? 13.101 -12.826 -11.682 1.00 96.44 172 TRP A O 1
A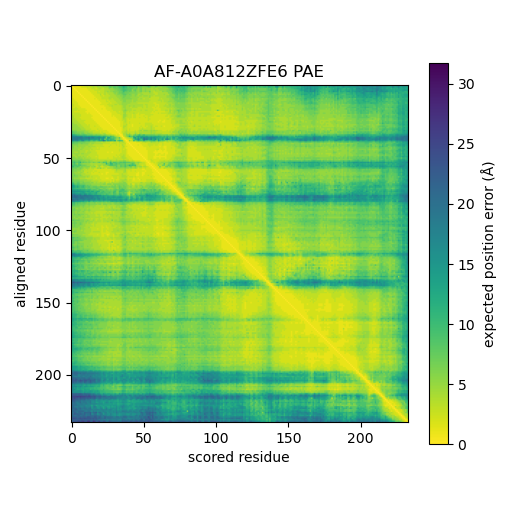TOM 1348 N N . ALA A 1 173 ? 13.740 -11.499 -9.978 1.00 94.56 173 ALA A N 1
ATOM 1349 C CA . ALA A 1 173 ? 13.989 -12.548 -8.994 1.00 94.56 173 ALA A CA 1
ATOM 1350 C C . ALA A 1 173 ? 13.006 -12.454 -7.804 1.00 94.56 173 ALA A C 1
ATOM 1352 O O . ALA A 1 173 ? 12.563 -11.354 -7.462 1.00 94.56 173 ALA A O 1
ATOM 1353 N N . PRO A 1 174 ? 12.655 -13.571 -7.134 1.00 89.56 174 PRO A N 1
ATOM 1354 C CA . PRO A 1 174 ? 11.755 -13.576 -5.969 1.00 89.56 174 PRO A CA 1
ATOM 1355 C C . PRO A 1 174 ? 12.199 -12.693 -4.791 1.00 89.56 174 PRO A C 1
ATOM 1357 O O . PRO A 1 174 ? 11.371 -12.251 -3.993 1.00 89.56 174 PRO A O 1
ATOM 1360 N N . GLU A 1 175 ? 13.499 -12.457 -4.670 1.00 89.75 175 GLU A N 1
ATOM 1361 C CA . GLU A 1 175 ? 14.146 -11.633 -3.652 1.00 89.75 175 GLU A CA 1
ATOM 1362 C C . GLU A 1 175 ? 14.272 -10.153 -4.045 1.00 89.75 175 GLU A C 1
ATOM 1364 O O . GLU A 1 175 ? 14.702 -9.332 -3.230 1.00 89.75 175 GLU A O 1
ATOM 1369 N N . ASP A 1 176 ? 13.875 -9.787 -5.266 1.00 92.75 176 ASP A N 1
ATOM 1370 C CA . ASP A 1 176 ? 14.020 -8.421 -5.745 1.00 92.75 176 ASP A CA 1
ATOM 1371 C C . ASP A 1 176 ? 13.149 -7.436 -4.964 1.00 92.75 176 ASP A C 1
ATOM 1373 O O . ASP A 1 176 ? 11.944 -7.603 -4.760 1.00 92.75 176 ASP A O 1
ATOM 1377 N N . SER A 1 177 ? 13.748 -6.300 -4.621 1.00 90.56 177 SER A N 1
ATOM 1378 C CA . SER A 1 177 ? 13.000 -5.147 -4.141 1.00 90.56 177 SER A CA 1
ATOM 1379 C C . SER A 1 177 ? 12.468 -4.357 -5.333 1.00 90.56 177 SER A C 1
ATOM 1381 O O . SER A 1 177 ? 13.218 -3.643 -6.003 1.00 90.56 177 SER A O 1
ATOM 1383 N N . LEU A 1 178 ? 11.168 -4.489 -5.612 1.00 91.62 178 LEU A N 1
ATOM 1384 C CA . LEU A 1 178 ? 10.523 -3.903 -6.792 1.00 91.62 178 LEU A CA 1
ATOM 1385 C C . LEU A 1 178 ? 9.600 -2.721 -6.454 1.00 91.62 178 LEU A C 1
ATOM 1387 O O . LEU A 1 178 ? 8.926 -2.681 -5.422 1.00 91.62 178 LEU A O 1
ATOM 1391 N N . ILE A 1 179 ? 9.516 -1.766 -7.379 1.00 87.69 179 ILE A N 1
ATOM 1392 C CA . ILE A 1 179 ? 8.528 -0.686 -7.412 1.00 87.69 179 ILE A CA 1
ATOM 1393 C C . ILE A 1 179 ? 7.666 -0.869 -8.649 1.00 87.69 179 ILE A C 1
ATOM 1395 O O . ILE A 1 179 ? 8.170 -0.884 -9.768 1.00 87.69 179 ILE A O 1
ATOM 1399 N N . VAL A 1 180 ? 6.353 -0.912 -8.445 1.00 89.00 180 VAL A N 1
ATOM 1400 C CA . VAL A 1 180 ? 5.371 -0.897 -9.527 1.00 89.00 180 VAL A CA 1
ATOM 1401 C C . VAL A 1 180 ? 4.743 0.494 -9.596 1.00 89.00 180 VAL A C 1
ATOM 1403 O O . VAL A 1 180 ? 4.157 1.000 -8.629 1.00 89.00 180 VAL A O 1
ATOM 1406 N N . LEU A 1 181 ? 4.900 1.151 -10.741 1.00 85.00 181 LEU A N 1
ATOM 1407 C CA . LEU A 1 181 ? 4.413 2.505 -10.984 1.00 85.00 181 LEU A CA 1
ATOM 1408 C C . LEU A 1 181 ? 2.907 2.519 -11.284 1.00 85.00 181 LEU A C 1
ATOM 1410 O O . LEU A 1 181 ? 2.294 1.505 -11.611 1.00 85.00 181 LEU A O 1
ATOM 1414 N N . SER A 1 182 ? 2.289 3.703 -11.219 1.00 79.44 182 SER A N 1
ATOM 1415 C CA . SER A 1 182 ? 0.869 3.872 -11.567 1.00 79.44 182 SER A CA 1
ATOM 1416 C C . SER A 1 182 ? 0.572 3.581 -13.042 1.00 79.44 182 SER A C 1
ATOM 1418 O O . SER A 1 182 ? -0.547 3.205 -13.367 1.00 79.44 182 SER A O 1
ATOM 1420 N N . CYS A 1 183 ? 1.567 3.749 -13.919 1.00 83.38 183 CYS A N 1
ATOM 1421 C CA . CYS A 1 183 ? 1.522 3.343 -15.325 1.00 83.38 183 CYS A CA 1
ATOM 1422 C C . CYS A 1 183 ? 1.921 1.870 -15.529 1.00 83.38 183 CYS A C 1
ATOM 1424 O O . CYS A 1 183 ? 2.282 1.495 -16.637 1.00 83.38 183 CYS A O 1
ATOM 1426 N N . HIS A 1 184 ? 1.901 1.061 -14.465 1.00 88.19 184 HIS A N 1
ATOM 1427 C CA . HIS A 1 184 ? 2.152 -0.385 -14.457 1.00 88.19 184 HIS A CA 1
ATOM 1428 C C . HIS A 1 184 ? 3.582 -0.852 -14.750 1.00 88.19 184 HIS A C 1
ATOM 1430 O O . HIS A 1 184 ? 3.878 -2.018 -14.521 1.00 88.19 184 HIS A O 1
ATOM 1436 N N . HIS A 1 185 ? 4.488 0.039 -15.143 1.00 90.62 185 HIS A N 1
ATOM 1437 C CA . HIS A 1 185 ? 5.900 -0.307 -15.274 1.00 90.62 185 HIS A CA 1
ATOM 1438 C C . HIS A 1 185 ? 6.533 -0.703 -13.94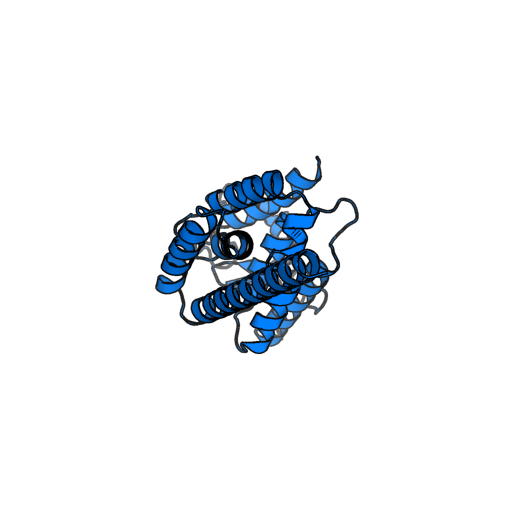0 1.00 90.62 185 HIS A C 1
ATOM 1440 O O . HIS A 1 185 ? 6.268 -0.076 -12.907 1.00 90.62 185 HIS A O 1
ATOM 1446 N N . VAL A 1 186 ? 7.405 -1.707 -13.997 1.00 93.31 186 VAL A N 1
ATOM 1447 C CA . VAL A 1 186 ? 8.123 -2.262 -12.850 1.00 93.31 186 VAL A CA 1
ATOM 1448 C C . VAL A 1 186 ? 9.605 -1.907 -12.938 1.00 93.31 186 VAL A C 1
ATOM 1450 O O . VAL A 1 186 ? 10.183 -1.859 -14.021 1.00 93.31 186 VAL A O 1
ATOM 1453 N N . LEU A 1 187 ? 10.210 -1.603 -11.793 1.00 92.88 187 LEU A N 1
ATOM 1454 C CA . LEU A 1 187 ? 11.618 -1.242 -11.648 1.00 92.88 187 LEU A CA 1
ATOM 1455 C C . LEU A 1 187 ? 12.163 -1.849 -10.359 1.00 92.88 187 LEU A C 1
ATOM 1457 O O . LEU A 1 187 ? 11.440 -1.891 -9.364 1.00 92.88 187 LEU A O 1
ATOM 1461 N N . HIS A 1 188 ? 13.450 -2.194 -10.310 1.00 93.62 188 HIS A N 1
ATOM 1462 C CA . HIS A 1 188 ? 14.119 -2.353 -9.014 1.00 93.62 188 HIS A CA 1
ATOM 1463 C C . HIS A 1 188 ? 14.106 -1.028 -8.248 1.00 93.62 188 HIS A C 1
ATOM 1465 O O . HIS A 1 188 ? 14.276 0.041 -8.844 1.00 93.62 188 HIS A O 1
ATOM 1471 N N . VAL A 1 189 ? 13.954 -1.090 -6.924 1.00 88.31 189 VAL A N 1
ATOM 1472 C CA . VAL A 1 189 ? 14.003 0.081 -6.031 1.00 88.31 189 VAL A CA 1
ATOM 1473 C C . VAL A 1 189 ? 15.297 0.873 -6.243 1.00 88.31 189 VAL A C 1
ATOM 1475 O O . VAL A 1 189 ? 15.251 2.094 -6.396 1.00 88.31 189 VAL A O 1
ATOM 1478 N N . ASP A 1 190 ? 16.440 0.195 -6.340 1.00 89.88 190 ASP A N 1
ATOM 1479 C CA . ASP A 1 190 ? 17.737 0.855 -6.524 1.00 89.88 190 ASP A CA 1
ATOM 1480 C C . ASP A 1 190 ? 17.858 1.522 -7.894 1.00 89.88 190 ASP A C 1
ATOM 1482 O O . ASP A 1 190 ? 18.354 2.645 -8.010 1.00 89.88 190 ASP A O 1
ATOM 1486 N N . CYS A 1 191 ? 17.355 0.865 -8.942 1.00 90.88 191 CYS A N 1
ATOM 1487 C CA . CYS A 1 191 ? 17.309 1.434 -10.286 1.00 90.88 191 CYS A CA 1
ATOM 1488 C C . CYS A 1 191 ? 16.416 2.678 -10.332 1.00 90.88 191 CYS A C 1
ATOM 1490 O O . CYS A 1 191 ? 16.808 3.701 -10.894 1.00 90.88 191 CYS A O 1
ATOM 1492 N N . PHE A 1 192 ? 15.246 2.620 -9.691 1.00 87.19 192 PHE A N 1
ATOM 1493 C CA . PHE A 1 192 ? 14.354 3.767 -9.546 1.00 87.19 192 PHE A CA 1
ATOM 1494 C C . PHE A 1 192 ? 15.073 4.951 -8.886 1.00 87.19 192 PHE A C 1
ATOM 1496 O O . PHE A 1 192 ? 14.999 6.073 -9.390 1.00 87.19 192 PHE A O 1
ATOM 1503 N N . TRP A 1 193 ? 15.808 4.716 -7.796 1.00 84.44 193 TRP A N 1
ATOM 1504 C CA . TRP A 1 193 ? 16.507 5.788 -7.092 1.00 84.44 193 TRP A CA 1
ATOM 1505 C C . TRP A 1 193 ? 17.682 6.361 -7.869 1.00 84.44 193 TRP A C 1
ATOM 1507 O O . TRP A 1 193 ? 17.798 7.581 -7.942 1.00 84.44 193 TRP A O 1
ATOM 1517 N N . LYS A 1 194 ? 18.502 5.525 -8.511 1.00 87.25 194 LYS A N 1
ATOM 1518 C CA . LYS A 1 194 ? 19.586 5.996 -9.391 1.00 87.25 194 LYS A CA 1
ATOM 1519 C C . LYS A 1 194 ? 19.056 6.937 -10.473 1.00 87.25 194 LYS A C 1
ATOM 1521 O O . LYS A 1 194 ? 19.628 7.996 -10.712 1.00 87.25 194 LYS A O 1
ATOM 1526 N N . VAL A 1 195 ? 17.917 6.591 -11.073 1.00 83.94 195 VAL A N 1
ATOM 1527 C CA . VAL A 1 195 ? 17.253 7.433 -12.076 1.00 83.94 195 VAL A CA 1
ATOM 1528 C C . VAL A 1 195 ? 16.769 8.751 -11.470 1.00 83.94 195 VAL A C 1
ATOM 1530 O O . VAL A 1 195 ? 16.989 9.808 -12.062 1.00 83.94 195 VAL A O 1
ATOM 1533 N N . ILE A 1 196 ? 16.131 8.710 -10.298 1.00 79.25 196 ILE A N 1
ATOM 1534 C CA . ILE A 1 196 ? 15.566 9.896 -9.635 1.00 79.25 196 ILE A CA 1
ATOM 1535 C C . ILE A 1 196 ? 16.637 10.850 -9.096 1.00 79.25 196 ILE A C 1
ATOM 1537 O O . ILE A 1 196 ? 16.402 12.054 -9.069 1.00 79.25 196 ILE A O 1
ATOM 1541 N N . MET A 1 197 ? 17.799 10.336 -8.697 1.00 82.56 197 MET A N 1
ATOM 1542 C CA . MET A 1 197 ? 18.914 11.136 -8.173 1.00 82.56 197 MET A CA 1
ATOM 1543 C C . MET A 1 197 ? 19.868 11.641 -9.262 1.00 82.56 197 MET A C 1
ATOM 1545 O O . MET A 1 197 ? 20.791 12.392 -8.961 1.00 82.56 197 MET A O 1
ATOM 1549 N N . SER A 1 198 ? 19.684 11.221 -10.516 1.00 83.38 198 SER A N 1
ATOM 1550 C CA . SER A 1 198 ? 20.538 11.662 -11.621 1.00 83.38 198 SER A CA 1
ATOM 1551 C C . SER A 1 198 ? 20.384 13.165 -11.891 1.00 83.38 198 SER A C 1
ATOM 1553 O O . SER A 1 198 ? 19.293 13.725 -11.785 1.00 83.38 198 SER A O 1
ATOM 1555 N N . SER A 1 199 ? 21.468 13.820 -12.307 1.00 73.69 199 SER A N 1
ATOM 1556 C CA . SER A 1 199 ? 21.542 15.265 -12.589 1.00 73.69 199 SER A CA 1
ATOM 1557 C C . SER A 1 199 ? 20.607 15.750 -13.712 1.00 73.69 199 SER A C 1
ATOM 1559 O O . SER A 1 199 ? 20.404 16.948 -13.864 1.00 73.69 199 SER A O 1
ATOM 1561 N N . GLY A 1 200 ? 19.973 14.838 -14.457 1.00 69.12 200 GLY A N 1
ATOM 1562 C CA . GLY A 1 200 ? 18.937 15.133 -15.452 1.00 69.12 200 GLY A CA 1
ATOM 1563 C C . GLY A 1 200 ? 17.513 14.775 -15.014 1.00 69.12 200 GLY A C 1
ATOM 1564 O O . GLY A 1 200 ? 16.627 14.718 -15.858 1.00 69.12 200 GLY A O 1
ATOM 1565 N N . ALA A 1 201 ? 17.268 14.458 -13.739 1.00 68.38 201 ALA A N 1
ATOM 1566 C CA . ALA A 1 201 ? 15.953 14.019 -13.263 1.00 68.38 201 ALA A CA 1
ATOM 1567 C C . ALA A 1 201 ? 14.906 15.145 -13.199 1.00 68.38 201 ALA A C 1
ATOM 1569 O O . ALA A 1 201 ? 13.705 14.868 -13.153 1.00 68.38 201 ALA A O 1
ATOM 1570 N N . GLU A 1 202 ? 15.334 16.410 -13.207 1.00 67.94 202 GLU A N 1
ATOM 1571 C CA . GLU A 1 202 ? 14.446 17.567 -13.057 1.00 67.94 202 GLU A CA 1
ATOM 1572 C C . GLU A 1 202 ? 13.405 17.661 -14.168 1.00 67.94 202 GLU A C 1
ATOM 1574 O O . GLU A 1 202 ? 12.223 17.863 -13.890 1.00 67.94 202 GLU A O 1
ATOM 1579 N N . THR A 1 203 ? 13.822 17.394 -15.406 1.00 65.00 203 THR A N 1
ATOM 1580 C CA . THR A 1 203 ? 12.948 17.398 -16.585 1.00 65.00 203 THR A CA 1
ATOM 1581 C C . THR A 1 203 ? 11.934 16.253 -16.585 1.00 65.00 203 THR A C 1
ATOM 1583 O O . THR A 1 203 ? 11.004 16.263 -17.388 1.00 65.00 203 THR A O 1
ATOM 1586 N N . LEU A 1 204 ? 12.060 15.276 -15.675 1.00 61.47 204 LEU A N 1
ATOM 1587 C CA . LEU A 1 204 ? 11.168 14.112 -15.597 1.00 61.47 204 LEU A CA 1
ATOM 1588 C C . LEU A 1 204 ? 10.494 13.954 -14.243 1.00 61.47 204 LEU A C 1
ATOM 1590 O O . LEU A 1 204 ? 9.911 12.902 -13.958 1.00 61.47 204 LEU A O 1
ATOM 1594 N N . ARG A 1 205 ? 10.517 15.000 -13.410 1.00 65.75 205 ARG A N 1
ATOM 1595 C CA . ARG A 1 205 ? 9.711 15.043 -12.190 1.00 65.75 205 ARG A CA 1
ATOM 1596 C C . ARG A 1 205 ? 8.232 14.889 -12.561 1.00 65.75 205 ARG A C 1
ATOM 1598 O O . ARG A 1 205 ? 7.553 15.848 -12.901 1.00 65.75 205 ARG A O 1
ATOM 1605 N N . GLY A 1 206 ? 7.723 13.662 -12.448 1.00 65.94 206 GLY A N 1
ATOM 1606 C CA . GLY A 1 206 ? 6.314 13.343 -12.684 1.00 65.94 206 GLY A CA 1
ATOM 1607 C C . GLY A 1 206 ? 5.991 12.611 -13.988 1.00 65.94 206 GLY A C 1
ATOM 1608 O O . GLY A 1 206 ? 4.804 12.484 -14.276 1.00 65.94 206 GLY A O 1
ATOM 1609 N N . CYS A 1 207 ? 6.982 12.090 -14.727 1.00 75.00 207 CYS A N 1
ATOM 1610 C CA . CYS A 1 207 ? 6.751 11.264 -15.922 1.00 75.00 207 CYS A CA 1
ATOM 1611 C C . CYS A 1 207 ? 7.527 9.942 -15.887 1.00 75.00 207 CYS A C 1
ATOM 1613 O O . CYS A 1 207 ? 8.646 9.876 -15.388 1.00 75.00 207 CYS A O 1
ATOM 1615 N N . CYS A 1 208 ? 6.930 8.878 -16.429 1.00 79.50 208 CYS A N 1
ATOM 1616 C CA . CYS A 1 208 ? 7.563 7.568 -16.559 1.00 79.50 208 CYS A CA 1
ATOM 1617 C C . CYS A 1 208 ? 8.699 7.628 -17.562 1.00 79.50 208 CYS A C 1
ATOM 1619 O O . CYS A 1 208 ? 8.488 8.033 -18.694 1.00 79.50 208 CYS A O 1
ATOM 1621 N N . ARG A 1 209 ? 9.889 7.160 -17.187 1.00 76.50 209 ARG A N 1
ATOM 1622 C CA . ARG A 1 209 ? 11.017 7.050 -18.123 1.00 76.50 209 ARG A CA 1
ATOM 1623 C C . ARG A 1 209 ? 10.791 6.032 -19.240 1.00 76.50 209 ARG A C 1
ATOM 1625 O O . ARG A 1 209 ? 11.474 6.112 -20.247 1.00 76.50 209 ARG A O 1
ATOM 1632 N N . ILE A 1 210 ? 9.856 5.102 -19.052 1.00 82.94 210 ILE A N 1
ATOM 1633 C CA . ILE A 1 210 ? 9.598 4.024 -20.008 1.00 82.94 210 ILE A CA 1
ATOM 1634 C C . ILE A 1 210 ? 8.495 4.440 -20.982 1.00 82.94 210 ILE A C 1
ATOM 1636 O O . ILE A 1 210 ? 8.714 4.448 -22.184 1.00 82.94 210 ILE A O 1
ATOM 1640 N N . CYS A 1 211 ? 7.330 4.859 -20.477 1.00 85.44 211 CYS A N 1
ATOM 1641 C CA . CYS A 1 211 ? 6.189 5.207 -21.334 1.00 85.44 211 CYS A CA 1
ATOM 1642 C C . CYS A 1 211 ? 5.862 6.695 -21.436 1.00 85.44 211 CYS A C 1
ATOM 1644 O O . CYS A 1 211 ? 4.815 7.017 -21.986 1.00 85.44 211 CYS A O 1
ATOM 1646 N N . THR A 1 212 ? 6.667 7.576 -20.830 1.00 81.38 212 THR A N 1
ATOM 1647 C CA . THR A 1 212 ? 6.515 9.052 -20.796 1.00 81.38 212 THR A CA 1
ATOM 1648 C C . THR A 1 212 ? 5.193 9.596 -20.250 1.00 81.38 212 THR A C 1
ATOM 1650 O O . THR A 1 212 ? 5.079 10.798 -20.009 1.00 81.38 212 THR A O 1
ATOM 1653 N N . GLN A 1 213 ? 4.222 8.730 -19.941 1.00 79.44 213 GLN A N 1
ATOM 1654 C CA . GLN A 1 213 ? 2.986 9.102 -19.272 1.00 79.44 213 GLN A CA 1
ATOM 1655 C C . GLN A 1 213 ? 3.307 9.848 -17.983 1.00 79.44 213 GLN A C 1
ATOM 1657 O O . GLN A 1 213 ? 4.273 9.511 -17.287 1.00 79.44 213 GLN A O 1
ATOM 1662 N N . ARG A 1 214 ? 2.447 10.811 -17.629 1.00 68.19 214 ARG A N 1
ATOM 1663 C CA . ARG A 1 214 ? 2.447 11.466 -16.316 1.00 68.19 214 ARG A CA 1
ATOM 1664 C C . ARG A 1 214 ? 2.108 10.454 -15.222 1.00 68.19 214 ARG A C 1
ATOM 1666 O O . ARG A 1 214 ? 1.015 10.416 -14.670 1.00 68.19 214 ARG A O 1
ATOM 1673 N N . SER A 1 215 ? 3.042 9.569 -14.928 1.00 60.38 215 SER A N 1
ATOM 1674 C CA . SER A 1 215 ? 3.029 8.745 -13.739 1.00 60.38 215 SER A CA 1
ATOM 1675 C C . SER A 1 215 ? 3.541 9.631 -12.626 1.00 60.38 215 SER A C 1
ATOM 1677 O O . SER A 1 215 ? 4.611 10.207 -12.743 1.00 60.38 215 SER A O 1
ATOM 1679 N N . HIS A 1 216 ? 2.794 9.778 -11.551 1.00 60.69 216 HIS A N 1
ATOM 1680 C CA . HIS A 1 216 ? 3.146 10.675 -10.465 1.00 60.69 216 HIS A CA 1
ATOM 1681 C C . HIS A 1 216 ? 4.381 10.160 -9.674 1.00 60.69 216 HIS A C 1
ATOM 1683 O O . HIS A 1 216 ? 4.254 9.732 -8.527 1.00 60.69 216 HIS A O 1
ATOM 1689 N N . TRP A 1 217 ? 5.593 10.214 -10.258 1.00 65.00 217 TRP A N 1
ATOM 1690 C CA . TRP A 1 217 ? 6.862 9.882 -9.584 1.00 65.00 217 TRP A CA 1
ATOM 1691 C C . TRP A 1 217 ? 7.061 10.778 -8.378 1.00 65.00 217 TRP A C 1
ATOM 1693 O O . TRP A 1 217 ? 7.597 10.320 -7.388 1.00 65.00 217 TRP A O 1
ATOM 1703 N N . GLY A 1 218 ? 6.586 12.027 -8.431 1.00 60.72 218 GLY A N 1
ATOM 1704 C CA . GLY A 1 218 ? 6.642 12.966 -7.314 1.00 60.72 218 GLY A CA 1
ATOM 1705 C C . GLY A 1 218 ? 6.044 12.380 -6.031 1.00 60.72 218 GLY A C 1
ATOM 1706 O O . GLY A 1 218 ? 6.777 12.227 -5.067 1.00 60.72 218 GLY A O 1
ATOM 1707 N N . PRO A 1 219 ? 4.753 12.015 -5.987 1.00 59.47 219 PRO A N 1
ATOM 1708 C CA . PRO A 1 219 ? 4.157 11.292 -4.863 1.00 59.47 219 PRO A CA 1
ATOM 1709 C C . PRO A 1 219 ? 4.878 9.996 -4.474 1.00 59.47 219 PRO A C 1
ATOM 1711 O O . PRO A 1 219 ? 5.093 9.782 -3.286 1.00 59.47 219 PRO A O 1
ATOM 1714 N N . VAL A 1 220 ? 5.302 9.167 -5.439 1.00 60.88 220 VAL A N 1
ATOM 1715 C CA . VAL A 1 220 ? 6.029 7.912 -5.152 1.00 60.88 220 VAL A CA 1
ATOM 1716 C C . VAL A 1 220 ? 7.376 8.186 -4.473 1.00 60.88 220 VAL A C 1
ATOM 1718 O O . VAL A 1 220 ? 7.670 7.633 -3.416 1.00 60.88 220 VAL A O 1
ATOM 1721 N N . ALA A 1 221 ? 8.173 9.084 -5.045 1.00 61.97 221 ALA A N 1
ATOM 1722 C CA . ALA A 1 221 ? 9.461 9.509 -4.527 1.00 61.97 221 ALA A CA 1
ATOM 1723 C C . ALA A 1 221 ? 9.296 10.250 -3.200 1.00 61.97 221 ALA A C 1
ATOM 1725 O O . ALA A 1 221 ? 10.005 9.928 -2.264 1.00 61.97 221 ALA A O 1
ATOM 1726 N N . ARG A 1 222 ? 8.343 11.184 -3.060 1.00 62.25 222 ARG A N 1
ATOM 1727 C CA . ARG A 1 222 ? 8.064 11.896 -1.796 1.00 62.25 222 ARG A CA 1
ATOM 1728 C C . ARG A 1 222 ? 7.626 10.946 -0.691 1.00 62.25 222 ARG A C 1
ATOM 1730 O O . ARG A 1 222 ? 8.069 11.116 0.439 1.00 62.25 222 ARG A O 1
ATOM 1737 N N . GLY A 1 223 ? 6.788 9.961 -1.014 1.00 58.81 223 GLY A N 1
ATOM 1738 C CA . GLY A 1 223 ? 6.422 8.889 -0.094 1.00 58.81 223 GLY A CA 1
ATOM 1739 C C . GLY A 1 223 ? 7.669 8.178 0.418 1.00 58.81 223 GLY A C 1
ATOM 1740 O O . GLY A 1 223 ? 7.903 8.163 1.622 1.00 58.81 223 GLY A O 1
ATOM 1741 N N . ASN A 1 224 ? 8.525 7.710 -0.494 1.00 56.94 224 ASN A N 1
ATOM 1742 C CA . ASN A 1 224 ? 9.733 6.973 -0.128 1.00 56.94 224 ASN A CA 1
ATOM 1743 C C . ASN A 1 224 ? 10.828 7.848 0.539 1.00 56.94 224 ASN A C 1
ATOM 1745 O O . ASN A 1 224 ? 11.498 7.410 1.470 1.00 56.94 224 ASN A O 1
ATOM 1749 N N . PHE A 1 225 ? 11.004 9.105 0.118 1.00 56.94 225 PHE A N 1
ATOM 1750 C CA . PHE A 1 225 ? 11.934 10.070 0.722 1.00 56.94 225 PHE A CA 1
ATOM 1751 C C . PHE A 1 225 ? 11.539 10.407 2.156 1.00 56.94 225 PHE A C 1
ATOM 1753 O O . PHE A 1 225 ? 12.402 10.478 3.029 1.00 56.94 225 PHE A O 1
ATOM 1760 N N . ARG A 1 226 ? 10.237 10.575 2.419 1.00 54.00 226 ARG A N 1
ATOM 1761 C CA . ARG A 1 226 ? 9.734 10.769 3.782 1.00 54.00 226 ARG A CA 1
ATOM 1762 C C . ARG A 1 226 ? 10.048 9.562 4.666 1.00 54.00 226 ARG A C 1
ATOM 1764 O O . ARG A 1 226 ? 10.397 9.777 5.820 1.00 54.00 226 ARG A O 1
ATOM 1771 N N . CYS A 1 227 ? 10.032 8.329 4.141 1.00 46.25 227 CYS A N 1
ATOM 1772 C CA . CYS A 1 227 ? 10.511 7.158 4.896 1.00 46.25 227 CYS A CA 1
ATOM 1773 C C . CYS A 1 227 ? 11.970 7.328 5.321 1.00 46.25 227 CYS A C 1
ATOM 1775 O O . CYS A 1 227 ? 12.303 7.134 6.484 1.00 46.25 227 CYS A O 1
ATOM 1777 N N . MET A 1 228 ? 12.836 7.711 4.379 1.00 45.12 228 MET A N 1
ATOM 1778 C CA . MET A 1 228 ? 14.273 7.837 4.636 1.00 45.12 228 MET A CA 1
ATOM 1779 C C . MET A 1 228 ? 14.600 8.976 5.612 1.00 45.12 228 MET A C 1
ATOM 1781 O O . MET A 1 228 ? 15.567 8.882 6.363 1.00 45.12 228 MET A O 1
ATOM 1785 N N . GLN A 1 229 ? 13.806 10.051 5.624 1.00 43.81 229 GLN A N 1
ATOM 1786 C CA . GLN A 1 229 ? 14.004 11.185 6.533 1.00 43.81 229 GLN A CA 1
ATOM 1787 C C . GLN A 1 229 ? 13.442 10.936 7.941 1.00 43.81 229 GLN A C 1
ATOM 1789 O O . GLN A 1 229 ? 14.084 11.316 8.916 1.00 43.81 229 GLN A O 1
ATOM 1794 N N . LEU A 1 230 ? 12.293 10.262 8.071 1.00 40.00 230 LEU A N 1
ATOM 1795 C CA . LEU A 1 230 ? 11.675 9.970 9.374 1.00 40.00 230 LEU A CA 1
ATOM 1796 C C . LEU A 1 230 ? 12.468 8.955 10.220 1.00 40.00 230 LEU A C 1
ATOM 1798 O O . LEU A 1 230 ? 12.259 8.882 11.425 1.00 40.00 230 LEU A O 1
ATOM 1802 N N . GLY A 1 231 ? 13.397 8.205 9.621 1.00 39.19 231 GLY A N 1
ATOM 1803 C CA . GLY A 1 231 ? 14.297 7.282 10.332 1.00 39.19 231 GLY A CA 1
ATOM 1804 C C . GLY A 1 231 ? 15.496 7.928 11.008 1.00 39.19 231 GLY A C 1
ATOM 1805 O O . GLY A 1 231 ? 16.231 7.247 11.721 1.00 39.19 231 GLY A O 1
ATOM 1806 N N . LYS A 1 232 ? 15.716 9.223 10.763 1.00 39.62 232 LYS A N 1
ATOM 1807 C CA . LYS A 1 232 ? 16.841 9.978 11.325 1.00 39.62 232 LYS A CA 1
ATOM 1808 C C . LYS A 1 232 ? 16.525 10.639 12.671 1.00 39.62 232 LYS A C 1
ATOM 1810 O O . LYS A 1 232 ? 17.401 11.308 13.209 1.00 39.62 232 LYS A O 1
ATOM 1815 N N . VAL A 1 233 ? 15.314 10.452 13.202 1.00 35.50 233 VAL A N 1
ATOM 1816 C CA . VAL A 1 233 ? 14.904 10.922 14.538 1.00 35.50 233 VAL A CA 1
ATOM 1817 C C . VAL A 1 233 ? 15.127 9.824 15.580 1.00 35.50 233 VAL A C 1
ATOM 1819 O O . VAL A 1 233 ? 15.053 8.618 15.239 1.00 35.50 233 VAL A O 1
#

Radius of gyration: 18.97 Å; Cα contacts (8 Å, |Δi|>4): 271; chains: 1; bounding box: 41×32×64 Å

Sequence (233 aa):
AQVLMQRRASQLWRRQSQRRAKEHLVSRYVATLKEGRPSVRELVAELTSIARRWKRCDAVAACSLLLYSEALPGSPTGGSTQGAELCQALRQRLGREGWEQRRVHAKDMLQRLKDAHEVPPRFYSVLQRTVSVACVHKDGPSPELQSLIAATAAAVCRCDPEG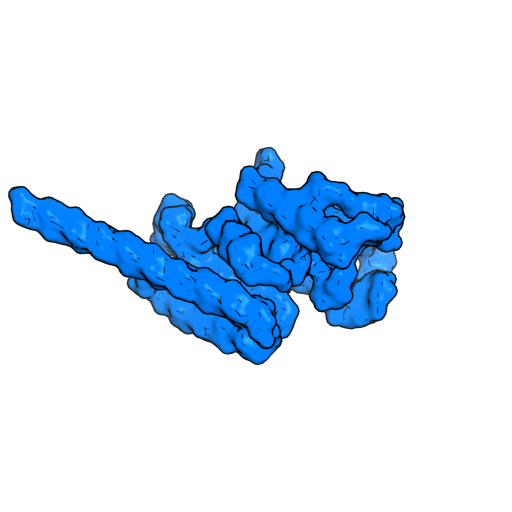SCPICLARWAPEDSLIVLSCHHVLHVDCFWKVIMSSGAETLRGCCRICTQRSHWGPVARGNFRCMQLGKV

Mean predicted aligned error: 7.01 Å